Protein AF-A0A373MHU9-F1 (afdb_monomer)

Foldseek 3Di:
DQQFDAFDADPVRHFDADPVRHGDGHGFDKAKAFLPDRVPGDDDFQLVVDDDLVSQLLVQVLVQLQLDDPDDDDPPLLSLLSSLQSSLLLLCCSPPNDPVCNGVVVVVVLLVQDDFDPVDQPDDTPNNVVLVVCCVVPVPRRSNVSVVVSCVSQPRVNSVVSSCSVVVSVVVVVDPDPPPDPDDDDDPPFAAEEEAEAALVQVPDPDVVSVVCNDRVNSVVVQVVVCVVVVNDHYDYQYFYHHHLPDPPGPSLVVVVVCSVVVRHRMYMYSDCSRVGPNPNVVSND

Solvent-accessible surface area (backbone atoms only — not comparable to full-atom values): 16820 Å² total; per-residue (Å²): 135,83,70,63,38,58,66,36,60,42,99,87,69,46,71,35,55,47,100,82,71,47,75,39,52,36,64,68,66,74,47,50,45,28,78,76,48,61,90,77,20,64,86,84,58,72,56,84,72,52,88,47,77,68,41,43,50,52,51,40,54,28,52,56,61,64,64,55,62,100,60,84,78,71,58,72,66,58,52,51,40,53,46,26,42,47,40,12,54,54,39,38,32,68,76,71,43,57,79,90,53,36,46,68,67,49,54,50,50,51,56,69,45,56,63,72,58,92,92,39,89,84,68,70,29,68,55,52,53,52,45,53,52,46,31,75,78,39,66,84,36,69,22,42,56,29,38,53,53,21,54,73,71,37,44,64,75,45,45,47,54,50,44,56,51,48,52,60,47,52,57,53,75,75,50,78,73,80,76,88,72,90,67,83,83,76,94,70,86,46,28,24,39,33,54,40,63,29,47,50,77,63,75,74,61,100,40,73,70,59,48,53,69,49,32,57,70,50,43,48,56,50,50,49,54,48,32,56,74,73,65,57,56,59,77,42,83,28,61,36,76,69,47,46,86,86,58,87,87,42,70,22,59,52,55,48,48,52,38,47,77,70,64,42,37,44,37,42,42,37,71,51,70,80,74,75,41,93,55,64,56,67,66,66,75,113

Radius of gyration: 23.08 Å; Cα contacts (8 Å, |Δi|>4): 341; chains: 1; bounding box: 59×53×62 Å

Structure (mmCIF, N/CA/C/O backbone):
data_AF-A0A373MHU9-F1
#
_entry.id   AF-A0A373MHU9-F1
#
loop_
_atom_site.group_PDB
_atom_site.id
_atom_site.type_symbol
_atom_site.label_atom_id
_atom_site.label_alt_id
_atom_site.label_comp_id
_atom_site.label_asym_id
_atom_site.label_entity_id
_atom_site.label_seq_id
_atom_site.pdbx_PDB_ins_code
_atom_site.Cartn_x
_atom_site.Cartn_y
_atom_site.Cartn_z
_atom_site.occupancy
_atom_site.B_iso_or_equiv
_atom_site.auth_seq_id
_atom_site.auth_comp_id
_atom_site.auth_asym_id
_atom_site.auth_atom_id
_atom_site.pdbx_PDB_model_num
ATOM 1 N N . MET A 1 1 ? -22.140 -4.618 28.122 1.00 39.41 1 MET A N 1
ATOM 2 C CA . MET A 1 1 ? -22.766 -4.304 26.816 1.00 39.41 1 MET A CA 1
ATOM 3 C C . MET A 1 1 ? -22.337 -2.913 26.357 1.00 39.41 1 MET A C 1
ATOM 5 O O . MET A 1 1 ? -23.020 -1.935 26.635 1.00 39.41 1 MET A O 1
ATOM 9 N N . LEU A 1 2 ? -21.204 -2.802 25.665 1.00 47.25 2 LEU A N 1
ATOM 10 C CA . LEU A 1 2 ? -20.767 -1.544 25.050 1.00 47.25 2 LEU A CA 1
ATOM 11 C C . LEU A 1 2 ? -21.408 -1.425 23.656 1.00 47.25 2 LEU A C 1
ATOM 13 O O . LEU A 1 2 ? -20.815 -1.774 22.644 1.00 47.25 2 LEU A O 1
ATOM 17 N N . GLN A 1 3 ? -22.679 -1.007 23.617 1.00 57.00 3 GLN A N 1
ATOM 18 C CA . GLN A 1 3 ? -23.474 -0.909 22.379 1.00 57.00 3 GLN A CA 1
ATOM 19 C C . GLN A 1 3 ? -23.178 0.343 21.531 1.00 57.00 3 GLN A C 1
ATOM 21 O O . GLN A 1 3 ? -23.721 0.463 20.436 1.00 57.00 3 GLN A O 1
ATOM 26 N N . ARG A 1 4 ? -22.367 1.292 22.018 1.00 62.72 4 ARG A N 1
ATOM 27 C CA . ARG A 1 4 ? -22.227 2.626 21.409 1.00 62.72 4 ARG A CA 1
ATOM 28 C C . ARG A 1 4 ? -20.780 2.940 21.051 1.00 62.72 4 ARG A C 1
ATOM 30 O O . ARG A 1 4 ? -19.981 3.190 21.938 1.00 62.72 4 ARG A O 1
ATOM 37 N N . GLY A 1 5 ? -20.484 2.924 19.758 1.00 65.19 5 GLY A N 1
ATOM 38 C CA . GLY A 1 5 ? -19.249 3.359 19.110 1.00 65.19 5 GLY A CA 1
ATOM 39 C C . GLY A 1 5 ? -19.181 4.868 18.876 1.00 65.19 5 GLY A C 1
ATOM 40 O O . GLY A 1 5 ? -19.419 5.642 19.795 1.00 65.19 5 GLY A O 1
ATOM 41 N N . ALA A 1 6 ? -18.782 5.312 17.681 1.00 63.53 6 ALA A N 1
ATOM 42 C CA . ALA A 1 6 ? -18.664 6.742 17.379 1.00 63.53 6 ALA A CA 1
ATOM 43 C C . ALA A 1 6 ? -20.051 7.399 17.206 1.00 63.53 6 ALA A C 1
ATOM 45 O O . ALA A 1 6 ? -20.987 6.728 16.766 1.00 63.53 6 ALA A O 1
ATOM 46 N N . PRO A 1 7 ? -20.215 8.694 17.538 1.00 71.31 7 PRO A N 1
ATOM 47 C CA . PRO A 1 7 ? -21.446 9.412 17.237 1.00 71.31 7 PRO A CA 1
ATOM 48 C C . PRO A 1 7 ? -21.663 9.456 15.722 1.00 71.31 7 PRO A C 1
ATOM 50 O O . PRO A 1 7 ? -20.753 9.792 14.963 1.00 71.31 7 PRO A O 1
ATOM 53 N N . LYS A 1 8 ? -22.871 9.107 15.286 1.00 76.88 8 LYS A N 1
ATOM 54 C CA . LYS A 1 8 ? -23.280 9.170 13.886 1.00 76.88 8 LYS A CA 1
ATOM 55 C C . LYS A 1 8 ? -23.274 10.630 13.450 1.00 76.88 8 LYS A C 1
ATOM 57 O O . LYS A 1 8 ? -23.855 11.465 14.138 1.00 76.88 8 LYS A O 1
ATOM 62 N N . LEU A 1 9 ? -22.619 10.942 12.337 1.00 76.19 9 LEU A N 1
ATOM 63 C CA . LEU A 1 9 ? -22.486 12.314 11.847 1.00 76.19 9 LEU A CA 1
ATOM 64 C C . LEU A 1 9 ? -23.477 12.597 10.710 1.00 76.19 9 LEU A C 1
ATOM 66 O O . LEU A 1 9 ? -23.770 11.725 9.891 1.00 76.19 9 LEU A O 1
ATOM 70 N N . GLU A 1 10 ? -23.988 13.823 10.660 1.00 74.44 10 GLU A N 1
ATOM 71 C CA . GLU A 1 10 ? -24.690 14.381 9.504 1.00 74.44 10 GLU A CA 1
ATOM 72 C C . GLU A 1 10 ? -23.703 14.694 8.366 1.00 74.44 10 GLU A C 1
ATOM 74 O O . GLU A 1 10 ? -22.486 14.688 8.565 1.00 74.44 10 GLU A O 1
ATOM 79 N N . LYS A 1 11 ? -24.216 15.012 7.167 1.00 69.44 11 LYS A N 1
ATOM 80 C CA . LYS A 1 11 ? -23.384 15.391 6.004 1.00 69.44 11 LYS A CA 1
ATOM 81 C C . LYS A 1 11 ? -22.457 16.583 6.288 1.00 69.44 11 LYS A C 1
ATOM 83 O O . LYS A 1 11 ? -21.389 16.667 5.695 1.00 69.44 11 LYS A O 1
ATOM 88 N N . ASP A 1 12 ? -22.828 17.422 7.253 1.00 69.81 12 ASP A N 1
ATOM 89 C CA . ASP A 1 12 ? -22.070 18.601 7.683 1.00 69.81 12 ASP A CA 1
ATOM 90 C C . ASP A 1 12 ? -21.108 18.308 8.856 1.00 69.81 12 ASP A C 1
ATOM 92 O O . ASP A 1 12 ? -20.546 19.224 9.455 1.00 69.81 12 ASP A O 1
ATOM 96 N N . GLY A 1 13 ? -20.935 17.035 9.237 1.00 68.75 13 GLY A N 1
ATOM 97 C CA . GLY A 1 13 ? -20.003 16.603 10.285 1.00 68.75 13 GLY A CA 1
ATOM 98 C C . GLY A 1 13 ? -20.489 16.812 11.725 1.00 68.75 13 GLY A C 1
ATOM 99 O O . GLY A 1 13 ? -19.724 16.589 12.663 1.00 68.75 13 GLY A O 1
ATOM 100 N N . LYS A 1 14 ? -21.747 17.223 11.931 1.00 75.75 14 LYS A N 1
ATOM 101 C CA . LYS A 1 14 ? -22.346 17.389 13.267 1.00 75.75 14 LYS A CA 1
ATOM 102 C C . LYS A 1 14 ? -22.934 16.070 13.790 1.00 75.75 14 LYS A C 1
ATOM 104 O O . LYS A 1 14 ? -23.477 15.310 12.991 1.00 75.75 14 LYS A O 1
ATOM 109 N N . PRO A 1 15 ? -22.879 15.786 15.106 1.00 77.94 15 PRO A N 1
ATOM 110 C CA . PRO A 1 15 ? -23.503 14.596 15.683 1.00 77.94 15 PRO A CA 1
ATOM 111 C C . PRO A 1 15 ? -25.022 14.594 15.485 1.00 77.94 15 PRO A C 1
ATOM 113 O O . PRO A 1 15 ? -25.717 15.502 15.944 1.00 77.94 15 PRO A O 1
ATOM 116 N N . MET A 1 16 ? -25.531 13.548 14.839 1.00 81.81 16 MET A N 1
ATOM 117 C CA . MET A 1 16 ? -26.952 13.319 14.616 1.00 81.81 16 MET A CA 1
ATOM 118 C C . MET A 1 16 ? -27.640 13.051 15.956 1.00 81.81 16 MET A C 1
ATOM 120 O O . MET A 1 16 ? -27.165 12.244 16.761 1.00 81.81 16 MET A O 1
ATOM 124 N N . LYS A 1 17 ? -28.771 13.714 16.197 1.00 82.69 17 LYS A N 1
ATOM 125 C CA . LYS A 1 17 ? -29.563 13.559 17.421 1.00 82.69 17 LYS A CA 1
ATOM 126 C C . LYS A 1 17 ? -30.891 12.873 17.118 1.00 82.69 17 LYS A C 1
ATOM 128 O O . LYS A 1 17 ? -31.461 13.052 16.046 1.00 82.69 17 LYS A O 1
ATOM 133 N N . ASP A 1 18 ? -31.374 12.068 18.054 1.00 81.50 18 ASP A N 1
ATOM 134 C CA . ASP A 1 18 ? -32.710 11.494 17.994 1.00 81.5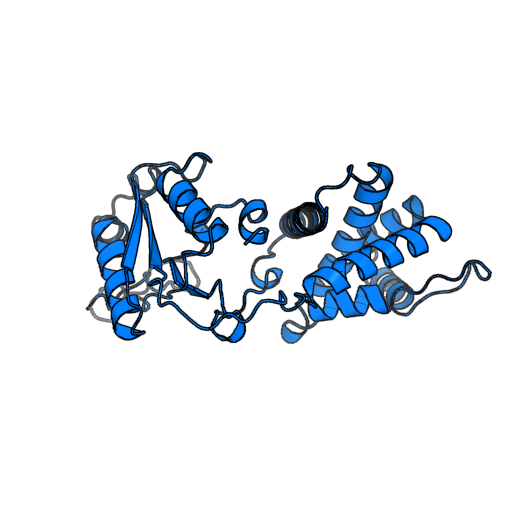0 18 ASP A CA 1
ATOM 135 C C . ASP A 1 18 ? -33.789 12.553 18.293 1.00 81.50 18 ASP A C 1
ATOM 137 O O . ASP A 1 18 ? -33.509 13.696 18.661 1.00 81.50 18 ASP A O 1
ATOM 141 N N . LYS A 1 19 ? -35.057 12.149 18.166 1.00 78.75 19 LYS A N 1
ATOM 142 C CA . LYS A 1 19 ? -36.245 12.967 18.469 1.00 78.75 19 LYS A CA 1
ATOM 143 C C . LYS A 1 19 ? -36.316 13.495 19.915 1.00 78.75 19 LYS A C 1
ATOM 145 O O . LYS A 1 19 ? -37.210 14.272 20.233 1.00 78.75 19 LYS A O 1
ATOM 150 N N . HIS A 1 20 ? -35.419 13.056 20.794 1.00 77.25 20 HIS A N 1
ATOM 151 C CA . HIS A 1 20 ? -35.319 13.462 22.194 1.00 77.25 20 HIS A CA 1
ATOM 152 C C . HIS A 1 20 ? -34.022 14.239 22.478 1.00 77.25 20 HIS A C 1
ATOM 154 O O . HIS A 1 20 ? -33.695 14.493 23.634 1.00 77.25 20 HIS A O 1
ATOM 160 N N . GLY A 1 21 ? -33.286 14.641 21.434 1.00 74.75 21 GLY A N 1
ATOM 161 C CA . GLY A 1 21 ? -32.063 15.435 21.546 1.00 74.75 21 GLY A CA 1
ATOM 162 C C . GLY A 1 21 ? -30.822 14.632 21.942 1.00 74.75 21 GLY A C 1
ATOM 163 O O . GLY A 1 21 ? -29.769 15.229 22.178 1.00 74.75 21 GLY A O 1
ATOM 164 N N . LYS A 1 22 ? -30.907 13.299 22.000 1.00 77.31 22 LYS A N 1
ATOM 165 C CA . LYS A 1 22 ? -29.789 12.429 22.368 1.00 77.31 22 LYS A CA 1
ATOM 166 C C . LYS A 1 22 ? -28.979 12.047 21.139 1.00 77.31 22 LYS A C 1
ATOM 168 O O . LYS A 1 22 ? -29.536 11.689 20.108 1.00 77.31 22 LYS A O 1
ATOM 173 N N . VAL A 1 23 ? -27.655 12.097 21.252 1.00 77.25 23 VAL A N 1
ATOM 174 C CA . VAL A 1 23 ? -26.752 11.732 20.156 1.00 77.25 23 VAL A CA 1
ATOM 175 C C . VAL A 1 23 ? -26.930 10.255 19.791 1.00 77.25 23 VAL A C 1
ATOM 177 O O . VAL A 1 23 ? -26.952 9.379 20.660 1.00 77.25 23 VAL A O 1
ATOM 180 N N . ILE A 1 24 ? -27.076 9.986 18.497 1.00 78.25 24 ILE A N 1
ATOM 181 C CA . ILE A 1 24 ? -27.150 8.639 17.936 1.00 78.25 24 ILE A CA 1
ATOM 182 C C . ILE A 1 24 ? -25.720 8.135 17.760 1.00 78.25 24 ILE A C 1
ATOM 184 O O . ILE A 1 24 ? -24.890 8.824 17.177 1.00 78.25 24 ILE A O 1
ATOM 188 N N . TYR A 1 25 ? -25.430 6.929 18.241 1.00 72.81 25 TYR A N 1
ATOM 189 C CA . TYR A 1 25 ? -24.108 6.311 18.126 1.00 72.81 25 TYR A CA 1
ATOM 190 C C . TYR A 1 25 ? -24.171 5.102 17.194 1.00 72.81 25 TYR A C 1
ATOM 192 O O . TYR A 1 25 ? -25.132 4.334 17.232 1.00 72.81 25 TYR A O 1
ATOM 200 N N . GLU A 1 26 ? -23.140 4.925 16.376 1.00 71.25 26 GLU A N 1
ATOM 201 C CA . GLU A 1 26 ? -22.933 3.720 15.573 1.00 71.25 26 GLU A CA 1
ATOM 202 C C . GLU A 1 26 ? -22.319 2.610 16.433 1.00 71.25 26 GLU A C 1
ATOM 204 O O . GLU A 1 26 ? -21.595 2.926 17.369 1.00 71.25 26 GLU A O 1
ATOM 209 N N . PRO A 1 27 ? -22.554 1.316 16.168 1.00 70.50 27 PRO A N 1
ATOM 210 C CA . PRO A 1 27 ? -21.861 0.237 16.874 1.00 70.50 27 PRO A CA 1
ATOM 211 C C . PRO A 1 27 ? -20.338 0.277 16.635 1.00 70.50 27 PRO A C 1
ATOM 213 O O . PRO A 1 27 ? -19.870 0.740 15.595 1.00 70.50 27 PRO A O 1
ATOM 216 N N . TYR A 1 28 ? -19.538 -0.224 17.585 1.00 65.06 28 TYR A N 1
ATOM 217 C CA . TYR A 1 28 ? -18.082 -0.307 17.412 1.00 65.06 28 TYR A CA 1
ATOM 218 C C . TYR A 1 28 ? -17.704 -1.213 16.232 1.00 65.06 28 TYR A C 1
ATOM 220 O O . TYR A 1 28 ? -18.177 -2.345 16.126 1.00 65.06 28 TYR A O 1
ATOM 228 N N . ARG A 1 29 ? -16.796 -0.735 15.372 1.00 63.12 29 ARG A N 1
ATOM 229 C CA . ARG A 1 29 ? -16.236 -1.512 14.261 1.00 63.12 29 ARG A CA 1
ATOM 230 C C . ARG A 1 29 ? -14.870 -2.067 14.651 1.00 63.12 29 ARG A C 1
ATOM 232 O O . ARG A 1 29 ? -13.868 -1.372 14.540 1.00 63.12 29 ARG A O 1
ATOM 239 N N . ILE A 1 30 ? -14.837 -3.318 15.095 1.00 69.12 30 ILE A N 1
ATOM 240 C CA . ILE A 1 30 ? -13.601 -3.982 15.528 1.00 69.12 30 ILE A CA 1
ATOM 241 C C . ILE A 1 30 ? -12.913 -4.623 14.320 1.00 69.12 30 ILE A C 1
ATOM 243 O O . ILE A 1 30 ? -13.576 -5.179 13.442 1.00 69.12 30 ILE A O 1
ATOM 247 N N . LYS A 1 31 ? -11.585 -4.490 14.247 1.00 68.56 31 LYS A N 1
ATOM 248 C CA . LYS A 1 31 ? -10.757 -5.073 13.187 1.00 68.56 31 LYS A CA 1
ATOM 249 C C . LYS A 1 31 ? -9.945 -6.235 13.751 1.00 68.56 31 LYS A C 1
ATOM 251 O O . LYS A 1 31 ? -9.301 -6.076 14.785 1.00 68.56 31 LYS A O 1
ATOM 256 N N . VAL A 1 32 ? -9.987 -7.376 13.062 1.00 69.88 32 VAL A N 1
ATOM 257 C CA . VAL A 1 32 ? -9.272 -8.604 13.443 1.00 69.88 32 VAL A CA 1
ATOM 258 C C . VAL A 1 32 ? -8.201 -8.910 12.411 1.00 69.88 32 VAL A C 1
ATOM 260 O O . VAL A 1 32 ? -8.519 -9.100 11.233 1.00 69.88 32 VAL A O 1
ATOM 263 N N . LEU A 1 33 ? -6.955 -8.986 12.870 1.00 71.94 33 LEU A N 1
ATOM 264 C CA . LEU A 1 33 ? -5.821 -9.472 12.093 1.00 71.94 33 LEU A CA 1
ATOM 265 C C . LEU A 1 33 ? -5.421 -10.852 12.626 1.00 71.94 33 LEU A C 1
ATOM 267 O O . LEU A 1 33 ? -5.089 -10.984 13.805 1.00 71.94 33 LEU A O 1
ATOM 271 N N . ASN A 1 34 ? -5.483 -11.877 11.773 1.00 70.38 34 ASN A N 1
ATOM 272 C CA . ASN A 1 34 ? -5.010 -13.222 12.110 1.00 70.38 34 ASN A CA 1
ATOM 273 C C . ASN A 1 34 ? -3.623 -13.437 11.493 1.00 70.38 34 ASN A C 1
ATOM 275 O O . ASN A 1 34 ? -3.497 -13.551 10.275 1.00 70.38 34 ASN A O 1
ATOM 279 N N . THR A 1 35 ? -2.606 -13.500 12.347 1.00 60.53 35 THR A N 1
ATOM 280 C CA . THR A 1 35 ? -1.177 -13.587 11.994 1.00 60.53 35 THR A CA 1
ATOM 281 C C . THR A 1 35 ? -0.722 -15.010 11.645 1.00 60.53 35 THR A C 1
ATOM 283 O O . THR A 1 35 ? 0.422 -15.219 11.254 1.00 60.53 35 THR A O 1
ATOM 286 N N . ILE A 1 36 ? -1.599 -16.013 11.777 1.00 59.97 36 ILE A N 1
ATOM 287 C CA . ILE A 1 36 ? -1.294 -17.430 11.511 1.00 59.97 36 ILE A CA 1
ATOM 288 C C . ILE A 1 36 ? -2.040 -17.929 10.276 1.00 59.97 36 ILE A C 1
ATOM 290 O O . ILE A 1 36 ? -1.474 -18.585 9.405 1.00 59.97 36 ILE A O 1
ATOM 294 N N . ASN A 1 37 ? -3.337 -17.643 10.210 1.00 61.50 37 ASN A N 1
ATOM 295 C CA . ASN A 1 37 ? -4.219 -18.007 9.119 1.00 61.50 37 ASN A CA 1
ATOM 296 C C . ASN A 1 37 ? -4.894 -16.758 8.555 1.00 61.50 37 ASN A C 1
ATOM 298 O O . ASN A 1 37 ? -6.004 -16.389 8.947 1.00 61.50 37 ASN A O 1
ATOM 302 N N . PHE A 1 38 ? -4.249 -16.173 7.550 1.00 58.22 38 PHE A N 1
ATOM 303 C CA . PHE A 1 38 ? -4.738 -14.995 6.841 1.00 58.22 38 PHE A CA 1
ATOM 304 C C . PHE A 1 38 ? -6.136 -15.171 6.223 1.00 58.22 38 PHE A C 1
ATOM 306 O O . PHE A 1 38 ? -6.844 -14.180 6.073 1.00 58.22 38 PHE A O 1
ATOM 313 N N . LYS A 1 39 ? -6.601 -16.403 5.937 1.00 58.91 39 LYS A N 1
ATOM 314 C CA . LYS A 1 39 ? -7.980 -16.640 5.449 1.00 58.91 39 LYS A CA 1
ATOM 315 C C . LYS A 1 39 ? -9.053 -16.305 6.490 1.00 58.91 39 LYS A C 1
ATOM 317 O O . LYS A 1 39 ? -10.208 -16.123 6.130 1.00 58.91 39 LYS A O 1
ATOM 322 N N . LYS A 1 40 ? -8.685 -16.271 7.773 1.00 56.31 40 LYS A N 1
ATOM 323 C CA . LYS A 1 40 ? -9.562 -15.884 8.889 1.00 56.31 40 LYS A CA 1
ATOM 324 C C . LYS A 1 40 ? -9.369 -14.423 9.306 1.00 56.31 40 LYS A C 1
ATOM 326 O O . LYS A 1 40 ? -10.028 -13.968 10.236 1.00 56.31 40 LYS A O 1
ATOM 331 N N . SER A 1 41 ? -8.449 -13.707 8.662 1.00 63.53 41 SER A N 1
ATOM 332 C CA . SER A 1 41 ? -8.210 -12.292 8.917 1.00 63.53 41 SER A CA 1
ATOM 333 C C . SER A 1 41 ? -9.211 -11.441 8.148 1.00 63.53 41 SER A C 1
ATOM 335 O O . SER A 1 41 ? -9.609 -11.788 7.037 1.00 63.53 41 SER A O 1
ATOM 337 N N . MET A 1 42 ? -9.565 -10.274 8.684 1.00 65.12 42 MET A N 1
ATOM 338 C CA . MET A 1 42 ? -10.177 -9.252 7.843 1.00 65.12 42 MET A CA 1
ATOM 339 C C . MET A 1 42 ? -9.164 -8.853 6.763 1.00 65.12 42 MET A C 1
ATOM 341 O O . MET A 1 42 ? -8.017 -8.533 7.081 1.00 65.12 42 MET A O 1
ATOM 345 N N . HIS A 1 43 ? -9.569 -8.913 5.493 1.00 64.50 43 HIS A N 1
ATOM 346 C CA . HIS A 1 43 ? -8.699 -8.556 4.376 1.00 64.50 43 HIS A CA 1
ATOM 347 C C . HIS A 1 43 ? -8.378 -7.057 4.410 1.00 64.50 43 HIS A C 1
ATOM 349 O O . HIS A 1 43 ? -9.268 -6.214 4.548 1.00 64.50 43 HIS A O 1
ATOM 355 N N . TYR A 1 44 ? -7.090 -6.739 4.306 1.00 69.81 44 TYR A N 1
ATOM 356 C CA . TYR A 1 44 ? -6.585 -5.377 4.206 1.00 69.81 44 TYR A CA 1
ATOM 357 C C . TYR A 1 44 ? -6.363 -5.031 2.735 1.00 69.81 44 TYR A C 1
ATOM 359 O O . TYR A 1 44 ? -5.663 -5.751 2.027 1.00 69.81 44 TYR A O 1
ATOM 367 N N . ASN A 1 45 ? -6.944 -3.918 2.293 1.00 79.50 45 ASN A N 1
ATOM 368 C CA . ASN A 1 45 ? -6.679 -3.346 0.982 1.00 79.50 45 ASN A CA 1
ATOM 369 C C . ASN A 1 45 ? -6.133 -1.919 1.167 1.00 79.50 45 ASN A C 1
ATOM 371 O O . ASN A 1 45 ? -6.895 -1.051 1.601 1.00 79.50 45 ASN A O 1
ATOM 375 N N . PRO A 1 46 ? -4.849 -1.647 0.865 1.00 80.19 46 PRO A N 1
ATOM 376 C CA . PRO A 1 46 ? -4.272 -0.320 1.064 1.00 80.19 46 PRO A CA 1
ATOM 377 C C . PRO A 1 46 ? -4.867 0.748 0.148 1.00 80.19 46 PRO A C 1
ATOM 379 O O . PRO A 1 46 ? -4.833 1.917 0.518 1.00 80.19 46 PRO A O 1
ATOM 382 N N . PHE A 1 47 ? -5.444 0.380 -1.003 1.00 85.19 47 PHE A N 1
ATOM 383 C CA . PHE A 1 47 ? -6.058 1.346 -1.919 1.00 85.19 47 PHE A CA 1
ATOM 384 C C . PHE A 1 47 ? -7.231 2.096 -1.277 1.00 85.19 47 PHE A C 1
ATOM 386 O O . PHE A 1 47 ? -7.419 3.278 -1.543 1.00 85.19 47 PHE A O 1
ATOM 393 N N . ALA A 1 48 ? -7.943 1.463 -0.337 1.00 82.56 48 ALA A N 1
ATOM 394 C CA . ALA A 1 48 ? -9.016 2.105 0.427 1.00 82.56 48 ALA A CA 1
ATOM 395 C C . ALA A 1 48 ? -8.532 3.256 1.337 1.00 82.56 48 ALA A C 1
ATOM 397 O O . ALA A 1 48 ? -9.351 4.011 1.860 1.00 82.56 48 ALA A O 1
ATOM 398 N N . TYR A 1 49 ? -7.218 3.376 1.543 1.00 80.44 49 TYR A N 1
ATOM 399 C CA . TYR A 1 49 ? -6.579 4.368 2.411 1.00 80.44 49 TYR A CA 1
ATOM 400 C C . TYR A 1 49 ? -5.746 5.393 1.629 1.00 80.44 49 TYR A C 1
ATOM 402 O O . TYR A 1 49 ? -5.066 6.226 2.232 1.00 80.44 49 TYR A O 1
ATOM 410 N N . ILE A 1 50 ? -5.778 5.339 0.294 1.00 86.81 50 ILE A N 1
ATOM 411 C CA . ILE A 1 50 ? -5.153 6.346 -0.558 1.00 86.81 50 ILE A CA 1
ATOM 412 C C . ILE A 1 50 ? -6.154 7.487 -0.736 1.00 86.81 50 ILE A C 1
ATOM 414 O O . ILE A 1 50 ? -7.273 7.287 -1.206 1.00 86.81 50 ILE A O 1
ATOM 418 N N . HIS A 1 51 ? -5.753 8.691 -0.332 1.00 86.81 51 HIS A N 1
ATOM 419 C CA . HIS A 1 51 ? -6.566 9.902 -0.486 1.00 86.81 51 HIS A CA 1
ATOM 420 C C . HIS A 1 51 ? -5.821 11.016 -1.228 1.00 86.81 51 HIS A C 1
ATOM 422 O O . HIS A 1 51 ? -6.388 12.068 -1.513 1.00 86.81 51 HIS A O 1
ATOM 428 N N . SER A 1 52 ? -4.530 10.818 -1.505 1.00 90.06 52 SER A N 1
ATOM 429 C CA . SER A 1 52 ? -3.675 11.809 -2.146 1.00 90.06 52 SER A CA 1
ATOM 430 C C . SER A 1 52 ? -2.481 11.164 -2.851 1.00 90.06 52 SER A C 1
ATOM 432 O O . SER A 1 52 ? -2.053 10.061 -2.505 1.00 90.06 52 SER A O 1
ATOM 434 N N . GLU A 1 53 ? -1.854 11.903 -3.774 1.00 90.31 53 GLU A N 1
ATOM 435 C CA . GLU A 1 53 ? -0.589 11.501 -4.417 1.00 90.31 53 GLU A CA 1
ATOM 436 C C . GLU A 1 53 ? 0.517 11.181 -3.391 1.00 90.31 53 GLU A C 1
ATOM 438 O O . GLU A 1 53 ? 1.353 10.299 -3.596 1.00 90.31 53 GLU A O 1
ATOM 443 N N . LYS A 1 54 ? 0.504 11.865 -2.239 1.00 89.94 54 LYS A N 1
ATOM 444 C CA . LYS A 1 54 ? 1.450 11.619 -1.146 1.00 89.94 54 LYS A CA 1
ATOM 445 C C . LYS A 1 54 ? 1.252 10.239 -0.520 1.00 89.94 54 LYS A C 1
ATOM 447 O O . LYS A 1 54 ? 2.226 9.631 -0.081 1.00 89.94 54 LYS A O 1
ATOM 452 N N . ASP A 1 55 ? 0.021 9.743 -0.462 1.00 88.19 55 ASP A N 1
ATOM 453 C CA . ASP A 1 55 ? -0.270 8.424 0.101 1.00 88.19 55 ASP A CA 1
ATOM 454 C C . ASP A 1 55 ? 0.164 7.302 -0.846 1.00 88.19 55 ASP A C 1
ATOM 456 O O . ASP A 1 55 ? 0.686 6.292 -0.376 1.00 88.19 55 ASP A O 1
ATOM 460 N N . ILE A 1 56 ? 0.098 7.529 -2.165 1.00 91.56 56 ILE A N 1
ATOM 461 C CA . ILE A 1 56 ? 0.697 6.631 -3.166 1.00 91.56 56 ILE A CA 1
ATOM 462 C C . ILE A 1 56 ? 2.203 6.493 -2.912 1.00 91.56 56 ILE A C 1
ATOM 464 O O . ILE A 1 56 ? 2.712 5.381 -2.792 1.00 91.56 56 ILE A O 1
ATOM 468 N N . LEU A 1 57 ? 2.918 7.611 -2.748 1.00 89.44 57 LEU A N 1
ATOM 469 C CA . LEU A 1 57 ? 4.360 7.595 -2.465 1.00 89.44 57 LEU A CA 1
ATOM 470 C C . LEU A 1 57 ? 4.699 6.842 -1.170 1.00 89.44 57 LEU A C 1
ATOM 472 O O . LEU A 1 57 ? 5.676 6.090 -1.131 1.00 89.44 57 LEU A O 1
ATOM 476 N N . LYS A 1 58 ? 3.895 7.003 -0.112 1.00 86.00 58 LYS A N 1
ATOM 477 C CA . LYS A 1 58 ? 4.077 6.246 1.139 1.00 86.00 58 LYS A CA 1
ATOM 478 C C . LYS A 1 58 ? 3.875 4.748 0.926 1.00 86.00 58 LYS A C 1
ATOM 480 O O . LYS A 1 58 ? 4.686 3.957 1.412 1.00 86.00 58 LYS A O 1
ATOM 485 N N . LEU A 1 59 ? 2.826 4.358 0.199 1.00 85.44 59 LEU A N 1
ATOM 486 C CA . LEU A 1 59 ? 2.542 2.955 -0.105 1.00 85.44 59 LEU A CA 1
ATOM 487 C C . LEU A 1 59 ? 3.688 2.324 -0.902 1.00 85.44 59 LEU A C 1
ATOM 489 O O . LEU A 1 59 ? 4.169 1.254 -0.540 1.00 85.44 59 LEU A O 1
ATOM 493 N N . VAL A 1 60 ? 4.185 3.019 -1.924 1.00 88.12 60 VAL A N 1
ATOM 494 C CA . VAL A 1 60 ? 5.321 2.570 -2.741 1.00 88.12 60 VAL A CA 1
ATOM 495 C C . VAL A 1 60 ? 6.593 2.427 -1.914 1.00 88.12 60 VAL A C 1
ATOM 497 O O . VAL A 1 60 ? 7.268 1.403 -1.990 1.00 88.12 60 VAL A O 1
ATOM 500 N N . THR A 1 61 ? 6.897 3.419 -1.075 1.00 84.50 61 THR A N 1
ATOM 501 C CA . THR A 1 61 ? 8.059 3.368 -0.175 1.00 84.50 61 THR A CA 1
ATOM 502 C C . THR A 1 61 ? 7.965 2.160 0.755 1.00 84.50 61 THR A C 1
ATOM 504 O O . THR A 1 61 ? 8.958 1.471 0.980 1.00 84.50 61 THR A O 1
ATOM 507 N N . THR A 1 62 ? 6.756 1.864 1.239 1.00 81.44 62 THR A N 1
ATOM 508 C CA . THR A 1 62 ? 6.479 0.699 2.088 1.00 81.44 62 THR A CA 1
ATOM 509 C C . THR A 1 62 ? 6.688 -0.608 1.347 1.00 81.44 62 THR A C 1
ATOM 511 O O . THR A 1 62 ? 7.371 -1.498 1.849 1.00 81.44 62 THR A O 1
ATOM 514 N N . LEU A 1 63 ? 6.164 -0.714 0.128 1.00 81.50 63 LEU A N 1
ATOM 515 C CA . LEU A 1 63 ? 6.322 -1.902 -0.699 1.00 81.50 63 LEU A CA 1
ATOM 516 C C . LEU A 1 63 ? 7.802 -2.185 -0.996 1.00 81.50 63 LEU A C 1
ATOM 518 O O . LEU A 1 63 ? 8.275 -3.308 -0.826 1.00 81.50 63 LEU A O 1
ATOM 522 N N . ILE A 1 64 ? 8.558 -1.160 -1.389 1.00 79.75 64 ILE A N 1
ATOM 523 C CA . ILE A 1 64 ? 9.983 -1.292 -1.713 1.00 79.75 64 ILE A CA 1
ATOM 524 C C . ILE A 1 64 ? 10.809 -1.617 -0.462 1.00 79.75 64 ILE A C 1
ATOM 526 O O . ILE A 1 64 ? 11.728 -2.430 -0.533 1.00 79.75 64 ILE A O 1
ATOM 530 N N . ALA A 1 65 ? 10.496 -1.021 0.691 1.00 78.50 65 ALA A N 1
ATOM 531 C CA . ALA A 1 65 ? 11.174 -1.337 1.948 1.00 78.50 65 ALA A CA 1
ATOM 532 C C . ALA A 1 65 ? 10.986 -2.809 2.352 1.00 78.50 65 ALA A C 1
ATOM 534 O O . ALA A 1 65 ? 11.952 -3.449 2.758 1.00 78.50 65 ALA A O 1
ATOM 535 N N . ASN A 1 66 ? 9.781 -3.358 2.170 1.00 70.56 66 ASN A N 1
ATOM 536 C CA . ASN A 1 66 ? 9.426 -4.714 2.610 1.00 70.56 66 ASN A CA 1
ATOM 537 C C . ASN A 1 66 ? 9.755 -5.815 1.592 1.00 70.56 66 ASN A C 1
ATOM 539 O O . ASN A 1 66 ? 9.717 -6.998 1.915 1.00 70.56 66 ASN A O 1
ATOM 543 N N . THR A 1 67 ? 10.121 -5.450 0.363 1.00 68.25 67 THR A N 1
ATOM 544 C CA . THR A 1 67 ? 10.572 -6.396 -0.675 1.00 68.25 67 THR A CA 1
ATOM 545 C C . THR A 1 67 ? 12.097 -6.444 -0.820 1.00 68.25 67 THR A C 1
ATOM 547 O O . THR A 1 67 ? 12.639 -7.257 -1.581 1.00 68.25 67 THR A O 1
ATOM 550 N N . LYS A 1 68 ? 12.823 -5.604 -0.073 1.00 65.00 68 LYS A N 1
ATOM 551 C CA . LYS A 1 68 ? 14.267 -5.738 0.131 1.00 65.00 68 LYS A CA 1
ATOM 552 C C . LYS A 1 68 ? 14.499 -6.891 1.113 1.00 65.00 68 LYS A C 1
ATOM 554 O O . LYS A 1 68 ? 14.209 -6.768 2.294 1.00 65.00 68 LYS A O 1
ATOM 559 N N . GLY A 1 69 ? 14.999 -8.029 0.628 1.00 55.31 69 GLY A N 1
ATOM 560 C CA . GLY A 1 69 ? 15.531 -9.065 1.526 1.00 55.31 69 GLY A CA 1
ATOM 561 C C . GLY A 1 69 ? 16.774 -8.564 2.275 1.00 55.31 69 GLY A C 1
ATOM 562 O O . GLY A 1 69 ? 17.297 -7.507 1.938 1.00 55.31 69 GLY A O 1
ATOM 563 N N . GLU A 1 70 ? 17.305 -9.349 3.216 1.00 48.44 70 GLU A N 1
ATOM 564 C CA . GLU A 1 70 ? 18.505 -9.034 4.032 1.00 48.44 70 GLU A CA 1
ATOM 565 C C . GLU A 1 70 ? 19.822 -8.825 3.232 1.00 48.44 70 GLU A C 1
ATOM 567 O O . GLU A 1 70 ? 20.908 -8.744 3.800 1.00 48.44 70 GLU A O 1
ATOM 572 N N . GLY A 1 71 ? 19.761 -8.751 1.900 1.00 52.28 71 GLY A N 1
ATOM 573 C CA . GLY A 1 71 ? 20.904 -8.48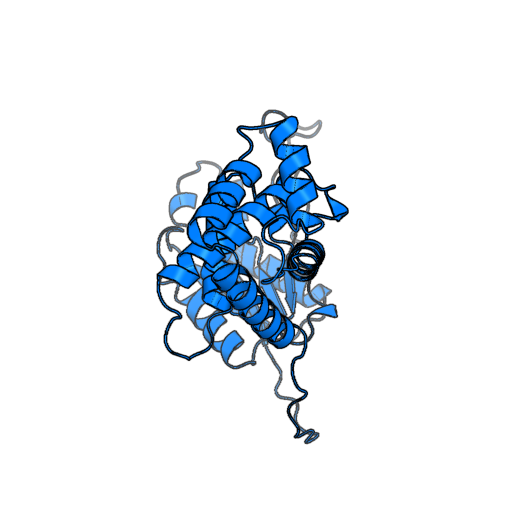4 1.030 1.00 52.28 71 GLY A CA 1
ATOM 574 C C . GLY A 1 71 ? 21.176 -6.989 0.847 1.00 52.28 71 GLY A C 1
ATOM 575 O O . GLY A 1 71 ? 20.287 -6.157 1.022 1.00 52.28 71 GLY A O 1
ATOM 576 N N . LYS A 1 72 ? 22.415 -6.653 0.450 1.00 49.38 72 LYS A N 1
ATOM 577 C CA . LYS A 1 72 ? 22.840 -5.280 0.116 1.00 49.38 72 LYS A CA 1
ATOM 578 C C . LYS A 1 72 ? 21.772 -4.578 -0.724 1.00 49.38 72 LYS A C 1
ATOM 580 O O . LYS A 1 72 ? 21.322 -5.131 -1.729 1.00 49.38 72 LYS A O 1
ATOM 585 N N . ALA A 1 73 ? 21.393 -3.372 -0.296 1.00 52.75 73 ALA A N 1
ATOM 586 C CA . ALA A 1 73 ? 20.462 -2.514 -1.012 1.00 52.75 73 ALA A CA 1
ATOM 587 C C . ALA A 1 73 ? 20.835 -2.490 -2.502 1.00 52.75 73 ALA A C 1
ATOM 589 O O . ALA A 1 73 ? 21.993 -2.255 -2.850 1.00 52.75 73 ALA A O 1
ATOM 590 N N . GLY A 1 74 ? 19.868 -2.801 -3.370 1.00 56.38 74 GLY A N 1
ATOM 591 C CA . GLY A 1 74 ? 20.045 -2.575 -4.801 1.00 56.38 74 GLY A CA 1
ATOM 592 C C . GLY A 1 74 ? 20.418 -1.111 -5.027 1.00 56.38 74 GLY A C 1
ATOM 593 O O . GLY A 1 74 ? 19.931 -0.257 -4.288 1.00 56.38 74 GLY A O 1
ATOM 594 N N . ASP A 1 75 ? 21.292 -0.858 -6.002 1.00 62.47 75 ASP A N 1
ATOM 595 C CA . ASP A 1 75 ? 21.805 0.479 -6.329 1.00 62.47 75 ASP A CA 1
ATOM 596 C C . ASP A 1 75 ? 20.687 1.537 -6.308 1.00 62.47 75 ASP A C 1
ATOM 598 O O . ASP A 1 75 ? 19.575 1.268 -6.783 1.00 62.47 75 ASP A O 1
ATOM 602 N N . ASP A 1 76 ? 20.976 2.737 -5.798 1.00 71.88 76 ASP A N 1
ATOM 603 C CA . ASP A 1 76 ? 19.993 3.818 -5.599 1.00 71.88 76 ASP A CA 1
ATOM 604 C C . ASP A 1 76 ? 19.234 4.161 -6.888 1.00 71.88 76 ASP A C 1
ATOM 606 O O . ASP A 1 76 ? 18.074 4.583 -6.866 1.00 71.88 76 ASP A O 1
ATOM 610 N N . PHE A 1 77 ? 19.883 3.940 -8.030 1.00 69.88 77 PHE A N 1
ATOM 611 C CA . PHE A 1 77 ? 19.283 4.052 -9.349 1.00 69.88 77 PHE A CA 1
ATOM 612 C C . PHE A 1 77 ? 18.076 3.113 -9.546 1.00 69.88 77 PHE A C 1
ATOM 614 O O . PHE A 1 77 ? 17.009 3.567 -9.962 1.00 69.88 77 PHE A O 1
ATOM 621 N N . TRP A 1 78 ? 18.195 1.828 -9.189 1.00 72.94 78 TRP A N 1
ATOM 622 C CA . TRP A 1 78 ? 17.114 0.840 -9.346 1.00 72.94 78 TRP A CA 1
ATOM 623 C C . TRP A 1 78 ? 15.951 1.134 -8.415 1.00 72.94 78 TRP A C 1
ATOM 625 O O . TRP A 1 78 ? 14.799 1.011 -8.818 1.00 72.94 78 TRP A O 1
ATOM 635 N N . VAL A 1 79 ? 16.246 1.598 -7.200 1.00 78.81 79 VAL A N 1
ATOM 636 C CA . VAL A 1 79 ? 15.220 2.000 -6.231 1.00 78.81 79 VAL A CA 1
ATOM 637 C C . VAL A 1 79 ? 14.413 3.189 -6.757 1.00 78.81 79 VAL A C 1
ATOM 639 O O . VAL A 1 79 ? 13.189 3.202 -6.627 1.00 78.81 79 VAL A O 1
ATOM 642 N N . LYS A 1 80 ? 15.063 4.174 -7.390 1.00 82.81 80 LYS A N 1
ATOM 643 C CA . LYS A 1 80 ? 14.374 5.317 -8.012 1.00 82.81 80 LYS A CA 1
ATOM 644 C C . LYS A 1 80 ? 13.488 4.879 -9.176 1.00 82.81 80 LYS A C 1
ATOM 646 O O . LYS A 1 80 ? 12.338 5.305 -9.242 1.00 82.81 80 LYS A O 1
ATOM 651 N N . ALA A 1 81 ? 13.991 4.016 -10.057 1.00 82.88 81 ALA A N 1
ATOM 652 C CA . ALA A 1 81 ? 13.210 3.506 -11.180 1.00 82.88 81 ALA A CA 1
ATOM 653 C C . ALA A 1 81 ? 12.010 2.655 -10.718 1.00 82.88 81 ALA A C 1
ATOM 655 O O . ALA A 1 81 ? 10.900 2.855 -11.205 1.00 82.88 81 ALA A O 1
ATOM 656 N N . GLU A 1 82 ? 12.201 1.780 -9.724 1.00 83.62 82 GLU A N 1
ATOM 657 C CA . GLU A 1 82 ? 11.138 0.980 -9.097 1.00 83.62 82 GLU A CA 1
ATOM 658 C C . GLU A 1 82 ? 10.084 1.876 -8.423 1.00 83.62 82 GLU A C 1
ATOM 660 O O . GLU A 1 82 ? 8.882 1.658 -8.572 1.00 83.62 82 GLU A O 1
ATOM 665 N N . THR A 1 83 ? 10.523 2.950 -7.758 1.00 89.12 83 THR A N 1
ATOM 666 C CA . THR A 1 83 ? 9.625 3.940 -7.145 1.00 89.12 83 THR A CA 1
ATOM 667 C C . THR A 1 83 ? 8.755 4.630 -8.191 1.00 89.12 83 THR A C 1
ATOM 669 O O . THR A 1 83 ? 7.542 4.724 -8.008 1.00 89.12 83 THR A O 1
ATOM 672 N N . LEU A 1 84 ? 9.354 5.106 -9.288 1.00 91.56 84 LEU A N 1
ATOM 673 C CA . LEU A 1 84 ? 8.622 5.772 -10.369 1.00 91.56 84 LEU A CA 1
ATOM 674 C C . LEU A 1 84 ? 7.608 4.826 -11.017 1.00 91.56 84 LEU A C 1
ATOM 676 O O . LEU A 1 84 ? 6.462 5.222 -11.229 1.00 91.56 84 LEU A O 1
ATOM 680 N N . LEU A 1 85 ? 8.009 3.575 -11.263 1.00 91.31 85 LEU A N 1
ATOM 681 C CA . LEU A 1 85 ? 7.135 2.564 -11.843 1.00 91.31 85 LEU A CA 1
ATOM 682 C C . LEU A 1 85 ? 5.938 2.264 -10.937 1.00 91.31 85 LEU A C 1
ATOM 684 O O . LEU A 1 85 ? 4.798 2.426 -11.363 1.00 91.31 85 LEU A O 1
ATOM 688 N N . TYR A 1 86 ? 6.161 1.889 -9.674 1.00 91.94 86 TYR A N 1
ATOM 689 C CA . TYR A 1 86 ? 5.041 1.584 -8.781 1.00 91.94 86 TYR A CA 1
ATOM 690 C C . TYR A 1 86 ? 4.150 2.803 -8.524 1.00 91.94 86 TYR A C 1
ATOM 692 O O . TYR A 1 86 ? 2.937 2.639 -8.430 1.00 91.94 86 TYR A O 1
ATOM 700 N N . CYS A 1 87 ? 4.701 4.023 -8.466 1.00 94.44 87 CYS A N 1
ATOM 701 C CA . CYS A 1 87 ? 3.878 5.233 -8.364 1.00 94.44 87 CYS A CA 1
ATOM 702 C C . CYS A 1 87 ? 2.973 5.409 -9.586 1.00 94.44 87 CYS A C 1
ATOM 704 O O . CYS A 1 87 ? 1.815 5.794 -9.428 1.00 94.44 87 CYS A O 1
ATOM 706 N N . ALA A 1 88 ? 3.484 5.127 -10.786 1.00 96.19 88 ALA A N 1
ATOM 707 C CA . ALA A 1 88 ? 2.698 5.186 -12.008 1.00 96.19 88 ALA A CA 1
ATOM 708 C C . ALA A 1 88 ? 1.574 4.142 -12.001 1.00 96.19 88 ALA A C 1
ATOM 710 O O . ALA A 1 88 ? 0.414 4.511 -12.164 1.00 96.19 88 ALA A O 1
ATOM 711 N N . LEU A 1 89 ? 1.894 2.868 -11.751 1.00 95.12 89 LEU A N 1
ATOM 712 C CA . LEU A 1 89 ? 0.914 1.776 -11.797 1.00 95.12 89 LEU A CA 1
ATOM 713 C C . LEU A 1 89 ? -0.156 1.912 -10.705 1.00 95.12 89 LEU A C 1
ATOM 715 O O . LEU A 1 89 ? -1.345 1.846 -10.996 1.00 95.12 89 LEU A O 1
ATOM 719 N N . ILE A 1 90 ? 0.244 2.171 -9.455 1.00 95.31 90 ILE A N 1
ATOM 720 C CA . ILE A 1 90 ? -0.703 2.374 -8.346 1.00 95.31 90 ILE A CA 1
ATOM 721 C C . ILE A 1 90 ? -1.539 3.632 -8.583 1.00 95.31 90 ILE A C 1
ATOM 723 O O . ILE A 1 90 ? -2.733 3.629 -8.300 1.00 95.31 90 ILE A O 1
ATOM 727 N N . GLY A 1 91 ? -0.939 4.696 -9.126 1.00 96.38 91 GLY A N 1
ATOM 728 C CA . GLY A 1 91 ? -1.671 5.899 -9.507 1.00 96.38 91 GLY A CA 1
ATOM 729 C C . GLY A 1 91 ? -2.703 5.639 -10.599 1.00 96.38 91 GLY A C 1
ATOM 730 O O . GLY A 1 91 ? -3.810 6.155 -10.504 1.00 96.38 91 GLY A O 1
ATOM 731 N N . TYR A 1 92 ? -2.374 4.824 -11.603 1.00 97.06 92 TYR A N 1
ATOM 732 C CA . TYR A 1 92 ? -3.327 4.418 -12.634 1.00 97.06 92 TYR A CA 1
ATOM 733 C C . TYR A 1 92 ? -4.490 3.642 -12.010 1.00 97.06 92 TYR A C 1
ATOM 735 O O . TYR A 1 92 ? -5.642 4.029 -12.170 1.00 97.06 92 TYR A O 1
ATOM 743 N N . ILE A 1 93 ? -4.190 2.599 -11.232 1.00 95.75 93 ILE A N 1
ATOM 744 C CA . ILE A 1 93 ? -5.208 1.752 -10.598 1.00 95.75 93 ILE A CA 1
ATOM 745 C C . ILE A 1 93 ? -6.116 2.581 -9.680 1.00 95.75 93 ILE A C 1
ATOM 747 O O . ILE A 1 93 ? -7.329 2.440 -9.715 1.00 95.75 93 ILE A O 1
ATOM 751 N N . HIS A 1 94 ? -5.552 3.479 -8.874 1.00 95.56 94 HIS A N 1
ATOM 752 C CA . HIS A 1 94 ? -6.341 4.260 -7.924 1.00 95.56 94 HIS A CA 1
ATOM 753 C C . HIS A 1 94 ? -7.282 5.277 -8.590 1.00 95.56 94 HIS A C 1
ATOM 755 O O . HIS A 1 94 ? -8.397 5.474 -8.105 1.00 95.56 94 HIS A O 1
ATOM 761 N N . TYR A 1 95 ? -6.835 5.942 -9.661 1.00 94.94 95 TYR A N 1
ATOM 762 C CA . TYR A 1 95 ? -7.596 7.030 -10.282 1.00 94.94 95 TYR A CA 1
ATOM 763 C C . TYR A 1 95 ? -8.457 6.595 -11.471 1.00 94.94 95 TYR A C 1
ATOM 765 O O . TYR A 1 95 ? -9.479 7.229 -11.719 1.00 94.94 95 TYR A O 1
ATOM 773 N N . GLU A 1 96 ? -8.067 5.542 -12.192 1.00 95.31 96 GLU A N 1
ATOM 774 C CA . GLU A 1 96 ? -8.721 5.141 -13.444 1.00 95.31 96 GLU A CA 1
ATOM 775 C C . GLU A 1 96 ? -9.392 3.761 -13.362 1.00 95.31 96 GLU A C 1
ATOM 777 O O . GLU A 1 96 ? -10.375 3.535 -14.065 1.00 95.31 96 GLU A O 1
ATOM 782 N N . ALA A 1 97 ? -8.919 2.842 -12.506 1.00 92.69 97 ALA A N 1
ATOM 783 C CA . ALA A 1 97 ? -9.533 1.517 -12.407 1.00 92.69 97 ALA A CA 1
ATOM 784 C C . ALA A 1 97 ? -10.811 1.527 -11.539 1.00 92.69 97 ALA A C 1
ATOM 786 O O . ALA A 1 97 ? -10.886 2.263 -10.541 1.00 92.69 97 ALA A O 1
ATOM 787 N N . PRO A 1 98 ? -11.803 0.675 -11.868 1.00 92.25 98 PRO A N 1
ATOM 788 C CA . PRO A 1 98 ? -12.979 0.444 -11.033 1.00 92.25 98 PRO A CA 1
ATOM 789 C C . PRO A 1 98 ? -12.610 0.065 -9.594 1.00 92.25 98 PRO A C 1
ATOM 791 O O . PRO A 1 98 ? -11.578 -0.559 -9.347 1.00 92.25 98 PRO A O 1
ATOM 794 N N . VAL A 1 99 ? -13.460 0.413 -8.622 1.00 86.31 99 VAL A N 1
ATOM 795 C CA . VAL A 1 99 ? -13.173 0.252 -7.179 1.00 86.31 99 VAL A CA 1
ATOM 796 C C . VAL A 1 99 ? -12.871 -1.209 -6.808 1.00 86.31 99 VAL A C 1
ATOM 798 O O . VAL A 1 99 ? -12.038 -1.476 -5.943 1.00 86.31 99 VAL A O 1
ATOM 801 N N . GLU A 1 100 ? -13.515 -2.158 -7.479 1.00 86.19 100 GLU A N 1
ATOM 802 C CA . GLU A 1 100 ? -13.311 -3.601 -7.352 1.00 86.19 100 GLU A CA 1
ATOM 803 C C . GLU A 1 100 ? -11.916 -4.063 -7.807 1.00 86.19 100 GLU A C 1
ATOM 805 O O . GLU A 1 100 ? -11.354 -5.000 -7.233 1.00 86.19 100 GLU A O 1
ATOM 810 N N . GLU A 1 101 ? -11.320 -3.362 -8.770 1.00 89.06 101 GLU A N 1
ATOM 811 C CA . GLU A 1 101 ? -9.987 -3.626 -9.312 1.00 89.06 101 GLU A CA 1
ATOM 812 C C . GLU A 1 101 ? -8.888 -2.855 -8.569 1.00 89.06 101 GLU A C 1
ATOM 814 O O . GLU A 1 101 ? -7.703 -3.065 -8.827 1.00 89.06 101 GLU A O 1
ATOM 819 N N . GLN A 1 102 ? -9.230 -2.002 -7.598 1.00 91.06 102 GLN A N 1
ATOM 820 C CA . GLN A 1 102 ? -8.244 -1.268 -6.802 1.00 91.06 102 GLN A CA 1
ATOM 821 C C . GLN A 1 102 ? -7.601 -2.157 -5.743 1.00 91.06 102 GLN A C 1
ATOM 823 O O . GLN A 1 102 ? -7.872 -2.032 -4.551 1.00 91.06 102 GLN A O 1
ATOM 828 N N . ASN A 1 103 ? -6.773 -3.105 -6.167 1.00 84.94 103 ASN A N 1
ATOM 829 C CA . ASN A 1 103 ? -6.150 -4.089 -5.297 1.00 84.94 103 ASN A CA 1
ATOM 830 C C . ASN A 1 103 ? -4.764 -4.512 -5.829 1.00 84.94 103 ASN A C 1
ATOM 832 O O . ASN A 1 103 ? -4.340 -4.151 -6.927 1.00 84.94 103 ASN A O 1
ATOM 836 N N . PHE A 1 104 ? -4.016 -5.267 -5.020 1.00 83.62 104 PHE A N 1
ATOM 837 C CA . PHE A 1 104 ? -2.672 -5.716 -5.396 1.00 83.62 104 PHE A CA 1
ATOM 838 C C . PHE A 1 104 ? -2.649 -6.787 -6.488 1.00 83.62 104 PHE A C 1
ATOM 840 O O . PHE A 1 104 ? -1.623 -6.917 -7.150 1.00 83.62 104 PHE A O 1
ATOM 847 N N . SER A 1 105 ? -3.732 -7.540 -6.687 1.00 83.56 105 SER A N 1
ATOM 848 C CA . SER A 1 105 ? -3.804 -8.518 -7.775 1.00 83.56 105 SER A CA 1
ATOM 849 C C . SER A 1 105 ? -3.707 -7.805 -9.120 1.00 83.56 105 SER A C 1
ATOM 851 O O . SER A 1 105 ? -2.837 -8.150 -9.913 1.00 83.56 105 SER A O 1
ATOM 853 N N . THR A 1 106 ? -4.460 -6.719 -9.301 1.00 86.81 106 THR A N 1
ATOM 854 C CA . THR A 1 106 ? -4.377 -5.853 -10.488 1.00 86.81 106 THR A CA 1
ATOM 855 C C . THR A 1 106 ? -2.979 -5.256 -10.668 1.00 86.81 106 THR A C 1
ATOM 857 O O . THR A 1 106 ? -2.441 -5.236 -11.772 1.00 86.81 106 THR A O 1
ATOM 860 N N . LEU A 1 107 ? -2.326 -4.819 -9.580 1.00 87.94 107 LEU A N 1
ATOM 861 C CA . 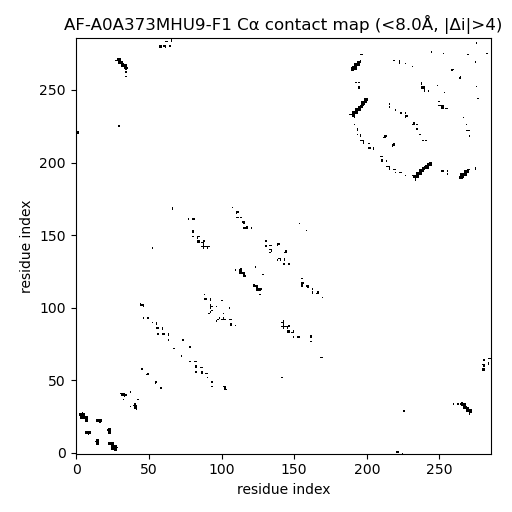LEU A 1 107 ? -0.946 -4.317 -9.655 1.00 87.94 107 LEU A CA 1
ATOM 862 C C . LEU A 1 107 ? 0.029 -5.392 -10.158 1.00 87.94 107 LEU A C 1
ATOM 864 O O . LEU A 1 107 ? 0.910 -5.097 -10.964 1.00 87.94 107 LEU A O 1
ATOM 868 N N . ILE A 1 108 ? -0.113 -6.632 -9.685 1.00 83.38 108 ILE A N 1
ATOM 869 C CA . ILE A 1 108 ? 0.716 -7.762 -10.119 1.00 83.38 108 ILE A CA 1
ATOM 870 C C . ILE A 1 108 ? 0.435 -8.105 -11.585 1.00 83.38 108 ILE A C 1
ATOM 872 O O . ILE A 1 108 ? 1.375 -8.363 -12.333 1.00 83.38 108 ILE A O 1
ATOM 876 N N . GLU A 1 109 ? -0.826 -8.074 -12.011 1.00 85.81 109 GLU A N 1
ATOM 877 C CA . GLU A 1 109 ? -1.207 -8.275 -13.412 1.00 85.81 109 GLU A CA 1
ATOM 878 C C . GLU A 1 109 ? -0.574 -7.227 -14.325 1.00 85.81 109 GLU A C 1
ATOM 880 O O . GLU A 1 109 ? 0.013 -7.592 -15.342 1.00 85.81 109 GLU A O 1
ATOM 885 N N . PHE A 1 110 ? -0.584 -5.951 -13.925 1.00 88.88 110 PHE A N 1
ATOM 886 C CA . PHE A 1 110 ? 0.084 -4.882 -14.670 1.00 88.88 110 PHE A CA 1
ATOM 887 C C . PHE A 1 110 ? 1.584 -5.160 -14.794 1.00 88.88 110 PHE A C 1
ATOM 889 O O . PHE A 1 110 ? 2.121 -5.118 -15.895 1.00 88.88 110 PHE A O 1
ATOM 896 N N . ILE A 1 111 ? 2.260 -5.512 -13.695 1.00 86.06 111 ILE A N 1
ATOM 897 C CA . ILE A 1 111 ? 3.695 -5.844 -13.715 1.00 86.06 111 ILE A CA 1
ATOM 898 C C . ILE A 1 111 ? 3.977 -7.035 -14.642 1.00 86.06 111 ILE A C 1
ATOM 900 O O . ILE A 1 111 ? 4.954 -7.009 -15.384 1.00 86.06 111 ILE A O 1
ATOM 904 N N . ASN A 1 112 ? 3.132 -8.067 -14.623 1.00 82.31 112 ASN A N 1
ATOM 905 C CA . ASN A 1 112 ? 3.300 -9.246 -15.473 1.00 82.31 112 ASN A CA 1
ATOM 906 C C . ASN A 1 112 ? 3.031 -8.951 -16.956 1.00 82.31 112 ASN A C 1
ATOM 908 O O . ASN A 1 112 ? 3.629 -9.589 -17.818 1.00 82.31 112 ASN A O 1
ATOM 912 N N . ALA A 1 113 ? 2.143 -8.000 -17.254 1.00 85.38 113 ALA A N 1
ATOM 913 C CA . ALA A 1 113 ? 1.836 -7.562 -18.613 1.00 85.38 113 ALA A CA 1
ATOM 914 C C . ALA A 1 113 ? 2.910 -6.633 -19.202 1.00 85.38 113 ALA A C 1
ATOM 916 O O . ALA A 1 113 ? 2.932 -6.402 -20.411 1.00 85.38 113 ALA A O 1
ATOM 917 N N . MET A 1 114 ? 3.808 -6.094 -18.375 1.00 83.88 114 MET A N 1
ATOM 918 C CA . MET A 1 114 ? 4.926 -5.288 -18.844 1.00 83.88 114 MET A CA 1
ATOM 919 C C . MET A 1 114 ? 6.016 -6.188 -19.431 1.00 83.88 114 MET A C 1
ATOM 921 O O . MET A 1 114 ? 6.902 -6.665 -18.731 1.00 83.88 114 MET A O 1
ATOM 925 N N . GLU A 1 115 ? 5.953 -6.417 -20.739 1.00 76.94 115 GLU A N 1
ATOM 926 C CA . GLU A 1 115 ? 7.014 -7.062 -21.514 1.00 76.94 115 GLU A CA 1
ATOM 927 C C . GLU A 1 115 ? 7.961 -6.004 -22.097 1.00 76.94 115 GLU A C 1
ATOM 929 O O . GLU A 1 115 ? 7.548 -4.891 -22.432 1.00 76.94 115 GLU A O 1
ATOM 934 N N . VAL A 1 116 ? 9.242 -6.352 -22.220 1.00 77.56 116 VAL A N 1
ATOM 935 C CA . VAL A 1 116 ? 10.259 -5.505 -22.847 1.00 77.56 116 VAL A CA 1
ATOM 936 C C . VAL A 1 116 ? 11.058 -6.341 -23.838 1.00 77.56 116 VAL A C 1
ATOM 938 O O . VAL A 1 116 ? 11.602 -7.384 -23.464 1.00 77.56 116 VAL A O 1
ATOM 941 N N . ARG A 1 117 ? 11.154 -5.856 -25.078 1.00 73.81 117 ARG A N 1
ATOM 942 C CA . ARG A 1 117 ? 11.929 -6.462 -26.165 1.00 73.81 117 ARG A CA 1
ATOM 943 C C . ARG A 1 117 ? 13.184 -5.638 -26.423 1.00 73.81 117 ARG A C 1
ATOM 945 O O . ARG A 1 117 ? 13.133 -4.417 -26.387 1.00 73.81 117 ARG A O 1
ATOM 952 N N . GLU A 1 118 ? 14.322 -6.309 -26.581 1.00 67.81 118 GLU A N 1
ATOM 953 C CA . GLU A 1 118 ? 15.630 -5.653 -26.789 1.00 67.81 118 GLU A CA 1
ATOM 954 C C . GLU A 1 118 ? 15.928 -5.422 -28.274 1.00 67.81 118 GLU A C 1
ATOM 956 O O . GLU A 1 118 ? 16.743 -4.578 -28.622 1.00 67.81 118 GLU A O 1
ATOM 961 N N . ASP A 1 119 ? 15.266 -6.191 -29.130 1.00 75.44 119 ASP A N 1
ATOM 962 C CA . ASP A 1 119 ? 15.375 -6.213 -30.584 1.00 75.44 119 ASP A CA 1
ATOM 963 C C . ASP A 1 119 ? 14.385 -5.270 -31.284 1.00 75.44 119 ASP A C 1
ATOM 965 O O . ASP A 1 119 ? 14.505 -5.046 -32.487 1.00 75.44 119 ASP A O 1
ATOM 969 N N . ASP A 1 120 ? 13.441 -4.696 -30.536 1.00 76.44 120 ASP A N 1
ATOM 970 C CA . ASP A 1 120 ? 12.413 -3.788 -31.039 1.00 76.44 120 ASP A CA 1
ATOM 971 C C . ASP A 1 120 ? 12.182 -2.644 -30.037 1.00 76.44 120 ASP A C 1
ATOM 973 O O . ASP A 1 120 ? 11.475 -2.798 -29.039 1.00 76.44 120 ASP A O 1
ATOM 977 N N . GLU A 1 121 ? 12.812 -1.493 -30.293 1.00 70.50 121 GLU A N 1
ATOM 978 C CA . GLU A 1 121 ? 12.672 -0.290 -29.459 1.00 70.50 121 GLU A CA 1
ATOM 979 C C . GLU A 1 121 ? 11.289 0.372 -29.586 1.00 70.50 121 GLU A C 1
ATOM 981 O O . GLU A 1 121 ? 10.894 1.131 -28.698 1.00 70.50 121 GLU A O 1
ATOM 986 N N . GLU A 1 122 ? 10.540 0.081 -30.656 1.00 76.88 122 GLU A N 1
ATOM 987 C CA . GLU A 1 122 ? 9.185 0.601 -30.868 1.00 76.88 122 GLU A CA 1
ATOM 988 C C . GLU A 1 122 ? 8.110 -0.287 -30.230 1.00 76.88 122 GLU A C 1
ATOM 990 O O . GLU A 1 122 ? 6.939 0.103 -30.165 1.00 76.88 122 GLU A O 1
ATOM 995 N N . PHE A 1 123 ? 8.493 -1.457 -29.709 1.00 82.94 123 PHE A N 1
ATOM 996 C CA . PHE A 1 123 ? 7.573 -2.367 -29.050 1.00 82.94 123 PHE A CA 1
ATOM 997 C C . PHE A 1 123 ? 6.892 -1.709 -27.843 1.00 82.94 123 PHE A C 1
ATOM 999 O O . PHE A 1 123 ? 7.534 -1.235 -26.900 1.00 82.94 123 PHE A O 1
ATOM 1006 N N . LYS A 1 124 ? 5.558 -1.759 -27.843 1.00 85.44 124 LYS A N 1
ATOM 1007 C CA . LYS A 1 124 ? 4.711 -1.309 -26.738 1.00 85.44 124 LYS A CA 1
ATOM 1008 C C . LYS A 1 124 ? 3.948 -2.487 -26.163 1.00 85.44 124 LYS A C 1
ATOM 1010 O O . LYS A 1 124 ? 3.187 -3.151 -26.866 1.00 85.44 124 LYS A O 1
ATOM 1015 N N . ASN A 1 125 ? 4.129 -2.726 -24.870 1.00 88.38 125 ASN A N 1
ATOM 1016 C CA . ASN A 1 125 ? 3.329 -3.713 -24.154 1.00 88.38 125 ASN A CA 1
ATOM 1017 C C . ASN A 1 125 ? 1.918 -3.158 -23.837 1.00 88.38 125 ASN A C 1
ATOM 1019 O O . ASN A 1 125 ? 1.669 -1.961 -24.009 1.00 88.38 125 ASN A O 1
ATOM 1023 N N . PRO A 1 126 ? 0.973 -3.992 -23.363 1.00 90.25 126 PRO A N 1
ATOM 1024 C CA . PRO A 1 126 ? -0.378 -3.535 -23.035 1.00 90.25 126 PRO A CA 1
ATOM 1025 C C . PRO A 1 126 ? -0.416 -2.354 -22.058 1.00 90.25 126 PRO A C 1
ATOM 1027 O O . PRO A 1 126 ? -1.228 -1.450 -22.227 1.00 90.25 126 PRO A O 1
ATOM 1030 N N . VAL A 1 127 ? 0.493 -2.316 -21.079 1.00 92.38 127 VAL A N 1
ATOM 1031 C CA . VAL A 1 127 ? 0.574 -1.217 -20.109 1.00 92.38 127 VAL A CA 1
ATOM 1032 C C . VAL A 1 127 ? 1.054 0.070 -20.783 1.00 92.38 127 VAL A C 1
ATOM 1034 O O . VAL A 1 127 ? 0.475 1.123 -20.540 1.00 92.38 127 VAL A O 1
ATOM 1037 N N . ASP A 1 128 ? 2.037 0.004 -21.685 1.00 92.19 128 ASP A N 1
ATOM 1038 C CA . ASP A 1 128 ? 2.475 1.158 -22.481 1.00 92.19 128 ASP A CA 1
ATOM 1039 C C . ASP A 1 128 ? 1.309 1.770 -23.266 1.00 92.19 128 ASP A C 1
ATOM 1041 O O . ASP A 1 128 ? 1.07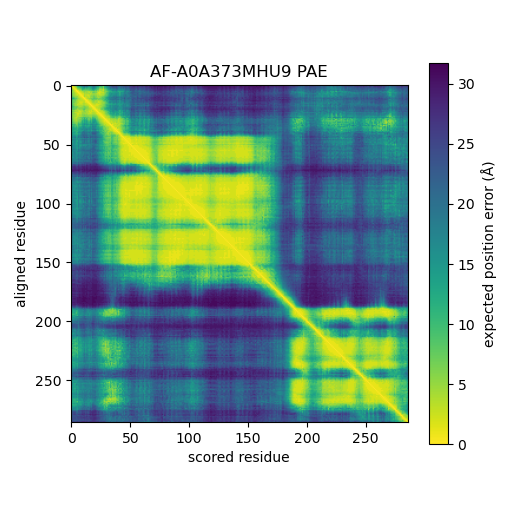8 2.975 -23.187 1.00 92.19 128 ASP A O 1
ATOM 1045 N N . LEU A 1 129 ? 0.520 0.932 -23.944 1.00 93.25 129 LEU A N 1
ATOM 1046 C CA . LEU A 1 129 ? -0.654 1.377 -24.697 1.00 93.25 129 LEU A CA 1
ATOM 1047 C C . LEU A 1 129 ? -1.722 2.008 -23.789 1.00 93.25 129 LEU A C 1
ATOM 1049 O O . LEU A 1 129 ? -2.328 3.014 -24.158 1.00 93.25 129 LEU A O 1
ATOM 1053 N N . MET A 1 130 ? -1.933 1.460 -22.587 1.00 94.88 130 MET A N 1
ATOM 1054 C CA . MET A 1 130 ? -2.852 2.035 -21.596 1.00 94.88 130 MET A CA 1
ATOM 1055 C C . MET A 1 130 ? -2.400 3.419 -21.120 1.00 94.88 130 MET A C 1
ATOM 1057 O O . MET A 1 130 ? -3.233 4.313 -20.949 1.00 94.88 130 MET A O 1
ATOM 1061 N N . PHE A 1 131 ? -1.096 3.618 -20.910 1.00 96.06 131 PHE A N 1
ATOM 1062 C CA . PHE A 1 131 ? -0.555 4.921 -20.526 1.00 96.06 131 PHE A CA 1
ATOM 1063 C C . PHE A 1 131 ? -0.584 5.932 -21.674 1.00 96.06 131 PHE A C 1
ATOM 1065 O O . PHE A 1 131 ? -0.876 7.097 -21.412 1.00 96.06 131 PHE A O 1
ATOM 1072 N N . ASP A 1 132 ? -0.360 5.507 -22.919 1.00 94.94 132 ASP A N 1
ATOM 1073 C CA . ASP A 1 132 ? -0.477 6.368 -24.103 1.00 94.94 132 ASP A CA 1
ATOM 1074 C C . ASP A 1 132 ? -1.920 6.854 -24.318 1.00 94.94 132 ASP A C 1
ATOM 1076 O O . ASP A 1 132 ? -2.160 8.030 -24.615 1.00 94.94 132 ASP A O 1
ATOM 1080 N N . ALA A 1 133 ? -2.898 5.960 -24.135 1.00 96.06 133 ALA A N 1
ATOM 1081 C CA . ALA A 1 133 ? -4.315 6.308 -24.195 1.00 96.06 133 ALA A CA 1
ATOM 1082 C C . ALA A 1 133 ? -4.678 7.318 -23.095 1.00 96.06 133 ALA A C 1
ATOM 1084 O O . ALA A 1 133 ? -5.243 8.376 -23.378 1.00 96.06 133 ALA A O 1
ATOM 1085 N N . LEU A 1 134 ? -4.265 7.042 -21.852 1.00 96.44 134 LEU A N 1
ATOM 1086 C CA . LEU A 1 134 ? -4.498 7.948 -20.728 1.00 96.44 134 LEU A CA 1
ATOM 1087 C C . LEU A 1 134 ? -3.802 9.301 -20.919 1.00 96.44 134 LEU A C 1
ATOM 1089 O O . LEU A 1 134 ? -4.341 10.332 -20.528 1.00 96.44 134 LEU A O 1
ATOM 1093 N N . GLU A 1 135 ? -2.611 9.324 -21.513 1.00 96.38 135 GLU A N 1
ATOM 1094 C CA . GLU A 1 135 ? -1.899 10.558 -21.834 1.00 96.38 135 GLU A CA 1
ATOM 1095 C C . GLU A 1 135 ? -2.643 11.399 -22.872 1.00 96.38 135 GLU A C 1
ATOM 1097 O O . GLU A 1 135 ? -2.722 12.619 -22.719 1.00 96.38 135 GLU A O 1
ATOM 1102 N N . SER A 1 136 ? -3.191 10.750 -23.900 1.00 96.06 136 SER A N 1
ATOM 1103 C CA . SER A 1 136 ? -3.929 11.417 -24.974 1.00 96.06 136 SER A CA 1
ATOM 1104 C C . SER A 1 136 ? -5.176 12.132 -24.445 1.00 96.06 136 SER A C 1
ATOM 1106 O O . SER A 1 136 ? -5.515 13.218 -24.913 1.00 96.06 136 SER A O 1
ATOM 1108 N N . GLU A 1 137 ? -5.831 11.559 -23.434 1.00 95.25 137 GLU A N 1
ATOM 1109 C CA . GLU A 1 137 ? -6.997 12.159 -22.779 1.00 95.25 137 GLU A CA 1
ATOM 1110 C C . GLU A 1 137 ? -6.619 13.141 -21.657 1.00 95.25 137 GLU A C 1
ATOM 1112 O O . GLU A 1 137 ? -7.213 14.214 -21.522 1.00 95.25 137 GLU A O 1
ATOM 1117 N N . LYS A 1 138 ? -5.638 12.777 -20.822 1.00 95.94 138 LYS A N 1
ATOM 1118 C CA . LYS A 1 138 ? -5.269 13.472 -19.578 1.00 95.94 138 LYS A CA 1
ATOM 1119 C C . LYS A 1 138 ? -3.739 13.620 -19.466 1.00 95.94 138 LYS A C 1
ATOM 1121 O O . LYS A 1 138 ? -3.107 13.003 -18.601 1.00 95.94 138 LYS A O 1
ATOM 1126 N N . PRO A 1 139 ? -3.106 14.522 -20.237 1.00 93.00 139 PRO A N 1
ATOM 1127 C CA . PRO A 1 139 ? -1.641 14.622 -20.308 1.00 93.00 139 PRO A CA 1
ATOM 1128 C C . PRO A 1 139 ? -0.971 15.033 -18.984 1.00 93.00 139 PRO A C 1
ATOM 1130 O O . PRO A 1 139 ? 0.190 14.705 -18.735 1.00 93.00 139 PRO A O 1
ATOM 1133 N N . ASN A 1 140 ? -1.704 15.728 -18.107 1.00 92.94 140 ASN A N 1
ATOM 1134 C CA . ASN A 1 140 ? -1.225 16.157 -16.788 1.00 92.94 140 ASN A CA 1
ATOM 1135 C C . ASN A 1 140 ? -1.539 15.156 -15.659 1.00 92.94 140 ASN A C 1
ATOM 1137 O O . ASN A 1 140 ? -1.261 15.447 -14.491 1.00 92.94 140 ASN A O 1
ATOM 1141 N N . HIS A 1 141 ? -2.097 13.983 -15.978 1.00 95.81 141 HIS A N 1
ATOM 1142 C CA . HIS A 1 141 ? -2.448 12.973 -14.984 1.00 95.81 141 HIS A CA 1
ATOM 1143 C C . HIS A 1 141 ? -1.218 12.518 -14.182 1.00 95.81 141 HIS A 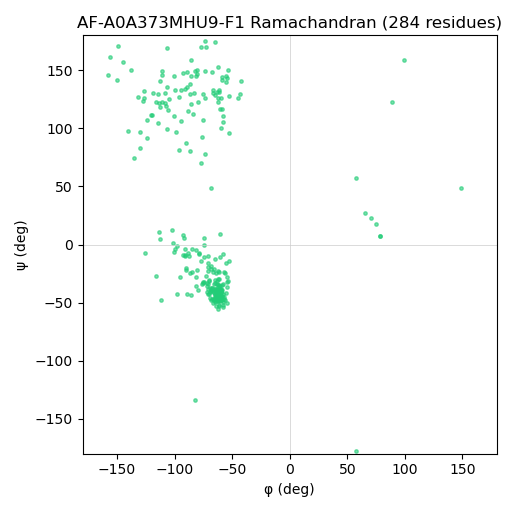C 1
ATOM 1145 O O . HIS A 1 141 ? -0.117 12.373 -14.719 1.00 95.81 141 HIS A O 1
ATOM 1151 N N . PHE A 1 142 ? -1.381 12.290 -12.874 1.00 95.44 142 PHE A N 1
ATOM 1152 C CA . PHE A 1 142 ? -0.281 11.871 -11.996 1.00 95.44 142 PHE A CA 1
ATOM 1153 C C . PHE A 1 142 ? 0.420 10.616 -12.519 1.00 95.44 142 PHE A C 1
ATOM 1155 O O . PHE A 1 142 ? 1.642 10.621 -12.671 1.00 95.44 142 PHE A O 1
ATOM 1162 N N . ALA A 1 143 ? -0.354 9.579 -12.849 1.00 95.38 143 ALA A N 1
ATOM 1163 C CA . ALA A 1 143 ? 0.178 8.304 -13.314 1.00 95.38 143 ALA A CA 1
ATOM 1164 C C . ALA A 1 143 ? 1.031 8.477 -14.584 1.00 95.38 143 ALA A C 1
ATOM 1166 O O . ALA A 1 143 ? 2.157 7.988 -14.635 1.00 95.38 143 ALA A O 1
ATOM 1167 N N . VAL A 1 144 ? 0.545 9.260 -15.556 1.00 96.00 144 VAL A N 1
ATOM 1168 C CA . VAL A 1 144 ? 1.245 9.559 -16.819 1.00 96.00 144 VAL A CA 1
ATOM 1169 C C . VAL A 1 144 ? 2.567 10.277 -16.553 1.00 96.00 144 VAL A C 1
ATOM 1171 O O . VAL A 1 144 ? 3.615 9.877 -17.060 1.00 96.00 144 VAL A O 1
ATOM 1174 N N . ARG A 1 145 ? 2.558 11.306 -15.693 1.00 95.31 145 ARG A N 1
ATOM 1175 C CA . ARG A 1 145 ? 3.777 12.049 -15.330 1.00 95.31 145 ARG A CA 1
ATOM 1176 C C . ARG A 1 145 ? 4.834 11.147 -14.687 1.00 95.31 145 ARG A C 1
ATOM 1178 O O . ARG A 1 145 ? 6.020 11.332 -14.959 1.00 95.31 145 ARG A O 1
ATOM 1185 N N . GLN A 1 146 ? 4.435 10.198 -13.836 1.00 94.31 146 GLN A N 1
ATOM 1186 C CA . GLN A 1 146 ? 5.372 9.243 -13.233 1.00 94.31 146 GLN A CA 1
ATOM 1187 C C . GLN A 1 146 ? 5.877 8.219 -14.255 1.00 94.31 146 GLN A C 1
ATOM 1189 O O . GLN A 1 146 ? 7.075 7.945 -14.294 1.00 94.31 146 GLN A O 1
ATOM 1194 N N . TYR A 1 147 ? 4.998 7.720 -15.128 1.00 93.75 147 TYR A N 1
ATOM 1195 C CA . TYR A 1 147 ? 5.350 6.720 -16.135 1.00 93.75 147 TYR A CA 1
ATOM 1196 C C . TYR A 1 147 ? 6.351 7.251 -17.163 1.00 93.75 147 TYR A C 1
ATOM 1198 O O . TYR A 1 147 ? 7.361 6.606 -17.437 1.00 93.75 147 TYR A O 1
ATOM 1206 N N . LYS A 1 148 ? 6.160 8.485 -17.646 1.00 91.75 148 LYS A N 1
ATOM 1207 C CA . LYS A 1 148 ? 7.131 9.159 -18.523 1.00 91.75 148 LYS A CA 1
ATOM 1208 C C . LYS A 1 148 ? 8.508 9.272 -17.882 1.00 91.75 148 LYS A C 1
ATOM 1210 O O . LYS A 1 148 ? 9.517 8.953 -18.506 1.00 91.75 148 LYS A O 1
ATOM 1215 N N . LYS A 1 149 ? 8.558 9.707 -16.617 1.00 90.75 149 LYS A N 1
ATOM 1216 C CA . LYS A 1 149 ? 9.816 9.800 -15.861 1.00 90.75 149 LYS A CA 1
ATOM 1217 C C . LYS A 1 149 ? 10.479 8.435 -15.713 1.00 90.75 149 LYS A C 1
ATOM 1219 O O . LYS A 1 149 ? 11.695 8.349 -15.834 1.00 90.75 149 LYS A O 1
ATOM 1224 N N . TYR A 1 150 ? 9.694 7.384 -15.479 1.00 89.38 150 TYR A N 1
ATOM 1225 C CA . TYR A 1 150 ? 10.189 6.012 -15.442 1.00 89.38 150 TYR A CA 1
ATOM 1226 C C . TYR A 1 150 ? 10.797 5.586 -16.785 1.00 89.38 150 TYR A C 1
ATOM 1228 O O . TYR A 1 150 ? 11.949 5.162 -16.797 1.00 89.38 150 TYR A O 1
ATOM 1236 N N . LYS A 1 151 ? 10.084 5.747 -17.910 1.00 85.81 151 LYS A N 1
ATOM 1237 C CA . LYS A 1 151 ? 10.580 5.340 -19.239 1.00 85.81 151 LYS A CA 1
ATOM 1238 C C . LYS A 1 151 ? 11.865 6.088 -19.616 1.00 85.81 151 LYS A C 1
ATOM 1240 O O . LYS A 1 151 ? 12.802 5.461 -20.102 1.00 85.81 151 LYS A O 1
ATOM 1245 N N . LEU A 1 152 ? 11.951 7.383 -19.292 1.00 83.94 152 LEU A N 1
ATOM 1246 C CA . LEU A 1 152 ? 13.166 8.191 -19.472 1.00 83.94 152 LEU A CA 1
ATOM 1247 C C . LEU A 1 152 ? 14.335 7.730 -18.589 1.00 83.94 152 LEU A C 1
ATOM 1249 O O . LEU A 1 152 ? 15.481 7.769 -19.023 1.00 83.94 152 LEU A O 1
ATOM 1253 N N . ALA A 1 153 ? 14.063 7.325 -17.346 1.00 74.12 153 ALA A N 1
ATOM 1254 C CA . ALA A 1 153 ? 15.099 6.929 -16.396 1.00 74.12 153 ALA A CA 1
ATOM 1255 C C . ALA A 1 153 ? 15.588 5.488 -16.600 1.00 74.12 153 ALA A C 1
ATOM 1257 O O . ALA A 1 153 ? 16.763 5.217 -16.381 1.00 74.12 153 ALA A O 1
ATOM 1258 N N . ALA A 1 154 ? 14.704 4.561 -16.974 1.00 66.94 154 ALA A N 1
ATOM 1259 C CA . ALA A 1 154 ? 15.022 3.141 -17.066 1.00 66.94 154 ALA A CA 1
ATOM 1260 C C . ALA A 1 154 ? 15.552 2.738 -18.458 1.00 66.94 154 ALA A C 1
ATOM 1262 O O . ALA A 1 154 ? 16.510 1.975 -18.555 1.00 66.94 154 ALA A O 1
ATOM 1263 N N . GLY A 1 155 ? 14.974 3.214 -19.561 1.00 65.75 155 GLY A N 1
ATOM 1264 C CA . GLY A 1 155 ? 15.270 2.633 -20.879 1.00 65.75 155 GLY A CA 1
ATOM 1265 C C . GLY A 1 155 ? 14.966 1.120 -20.960 1.00 65.75 155 GLY A C 1
ATOM 1266 O O . GLY A 1 155 ? 14.469 0.503 -20.011 1.00 65.75 155 GLY A O 1
ATOM 1267 N N . VAL A 1 156 ? 15.250 0.495 -22.105 1.00 58.34 156 VAL A N 1
ATOM 1268 C CA . VAL A 1 156 ? 14.847 -0.896 -22.415 1.00 58.34 156 VAL A CA 1
ATOM 1269 C C . VAL A 1 156 ? 15.560 -1.916 -21.511 1.00 58.34 156 VAL A C 1
ATOM 1271 O O . VAL A 1 156 ? 14.925 -2.718 -20.821 1.00 58.34 156 VAL A O 1
ATOM 1274 N N . VAL A 1 157 ? 16.889 -1.825 -21.410 1.00 53.75 157 VAL A N 1
ATOM 1275 C CA . VAL A 1 157 ? 17.714 -2.777 -20.643 1.00 53.75 157 VAL A CA 1
ATOM 1276 C C . VAL A 1 157 ? 17.405 -2.734 -19.140 1.00 53.75 157 VAL A C 1
ATOM 1278 O O . VAL A 1 157 ? 17.339 -3.780 -18.485 1.00 53.75 157 VAL A O 1
ATOM 1281 N N . CYS A 1 158 ? 17.161 -1.550 -18.561 1.00 55.72 158 CYS A N 1
ATOM 1282 C CA . CYS A 1 158 ? 16.833 -1.469 -17.136 1.00 55.72 158 CYS A CA 1
ATOM 1283 C C . CYS A 1 158 ? 15.401 -1.924 -16.850 1.00 55.72 158 CYS A C 1
ATOM 1285 O O . CYS A 1 158 ? 15.165 -2.520 -15.800 1.00 55.72 158 CYS A O 1
ATOM 1287 N N . SER A 1 159 ? 14.460 -1.699 -17.772 1.00 61.00 159 SER A N 1
ATOM 1288 C CA . SER A 1 159 ? 13.062 -2.111 -17.598 1.00 61.00 159 SER A CA 1
ATOM 1289 C C . SER A 1 159 ? 12.946 -3.630 -17.445 1.00 61.00 159 SER A C 1
ATOM 1291 O O . SER A 1 159 ? 12.386 -4.101 -16.458 1.00 61.00 159 SER A O 1
ATOM 1293 N N . LYS A 1 160 ? 13.596 -4.412 -18.317 1.00 60.38 160 LYS A N 1
ATOM 1294 C CA . LYS A 1 160 ? 13.621 -5.884 -18.221 1.00 60.38 160 LYS A CA 1
ATOM 1295 C C . LYS A 1 160 ? 14.244 -6.386 -16.915 1.00 60.38 160 LYS A C 1
ATOM 1297 O O . LYS A 1 160 ? 13.746 -7.328 -16.297 1.00 60.38 160 LYS A O 1
ATOM 1302 N N . ARG A 1 161 ? 15.329 -5.751 -16.453 1.00 62.69 161 ARG A N 1
ATOM 1303 C CA . ARG A 1 161 ? 15.998 -6.125 -15.195 1.00 62.69 161 ARG A CA 1
ATOM 1304 C C . ARG A 1 161 ? 15.138 -5.822 -13.966 1.00 62.69 161 AR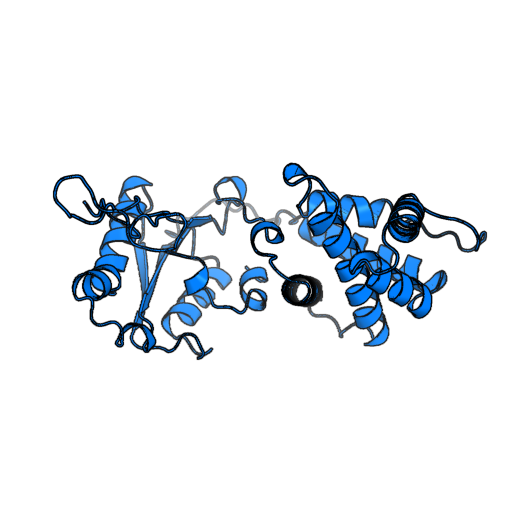G A C 1
ATOM 1306 O O . ARG A 1 161 ? 15.091 -6.641 -13.051 1.00 62.69 161 ARG A O 1
ATOM 1313 N N . LEU A 1 162 ? 14.445 -4.683 -13.967 1.00 63.06 162 LEU A N 1
ATOM 1314 C CA . LEU A 1 162 ? 13.495 -4.297 -12.920 1.00 63.06 162 LEU A CA 1
ATOM 1315 C C . LEU A 1 162 ? 12.309 -5.253 -12.860 1.00 63.06 162 LEU A C 1
ATOM 1317 O O . LEU A 1 162 ? 11.958 -5.700 -11.773 1.00 63.06 162 LEU A O 1
ATOM 1321 N N . LEU A 1 163 ? 11.745 -5.621 -14.010 1.00 62.56 163 LEU A N 1
ATOM 1322 C CA . LEU A 1 163 ? 10.630 -6.563 -14.094 1.00 62.56 163 LEU A CA 1
ATOM 1323 C C . LEU A 1 163 ? 11.025 -7.942 -13.565 1.00 62.56 163 LEU A C 1
ATOM 1325 O O . LEU A 1 163 ? 10.359 -8.477 -12.684 1.00 62.56 163 LEU A O 1
ATOM 1329 N N . ASN A 1 164 ? 12.173 -8.472 -13.991 1.00 59.06 164 ASN A N 1
ATOM 1330 C CA . ASN A 1 164 ? 12.686 -9.743 -13.474 1.00 59.06 164 ASN A CA 1
ATOM 1331 C C . ASN A 1 164 ? 12.949 -9.700 -11.958 1.00 59.06 164 ASN A C 1
ATOM 1333 O O . ASN A 1 164 ? 12.710 -10.682 -11.251 1.00 59.06 164 ASN A O 1
ATOM 1337 N N . GLN A 1 165 ? 13.406 -8.559 -11.432 1.00 61.00 165 GLN A N 1
ATOM 1338 C CA . GLN A 1 165 ? 13.596 -8.366 -9.997 1.00 61.00 165 GLN A CA 1
ATOM 1339 C C . GLN A 1 165 ? 12.259 -8.269 -9.243 1.00 61.00 165 GLN A C 1
ATOM 1341 O O . GLN A 1 165 ? 12.124 -8.871 -8.177 1.00 61.00 165 GLN A O 1
ATOM 1346 N N . ALA A 1 166 ? 11.278 -7.545 -9.782 1.00 57.22 166 ALA A N 1
ATOM 1347 C CA . ALA A 1 166 ? 9.954 -7.371 -9.194 1.00 57.22 166 ALA A CA 1
ATOM 1348 C C . ALA A 1 166 ? 9.164 -8.688 -9.189 1.00 57.22 166 ALA A C 1
ATOM 1350 O O . ALA A 1 166 ? 8.669 -9.096 -8.140 1.00 57.22 166 ALA A O 1
ATOM 1351 N N . VAL A 1 167 ? 9.138 -9.417 -10.309 1.00 53.66 167 VAL A N 1
ATOM 1352 C CA . VAL A 1 167 ? 8.487 -10.733 -10.434 1.00 53.66 167 VAL A CA 1
ATOM 1353 C C . VAL A 1 167 ? 9.169 -11.763 -9.528 1.00 53.66 167 VAL A C 1
ATOM 1355 O O . VAL A 1 167 ? 8.497 -12.466 -8.776 1.00 53.66 167 VAL A O 1
ATOM 1358 N N . GLY A 1 168 ? 10.507 -11.806 -9.500 1.00 49.03 168 GLY A N 1
ATOM 1359 C CA . GLY A 1 168 ? 11.257 -12.713 -8.622 1.00 49.03 168 GLY A CA 1
ATOM 1360 C C . GLY A 1 168 ? 11.045 -12.452 -7.122 1.00 49.03 168 GLY A C 1
ATOM 1361 O O . GLY A 1 168 ? 11.067 -13.390 -6.319 1.00 49.03 168 GLY A O 1
ATOM 1362 N N . LYS A 1 169 ? 10.806 -11.193 -6.729 1.00 52.44 169 LYS A N 1
ATOM 1363 C CA . LYS A 1 169 ? 10.449 -10.806 -5.353 1.00 52.44 169 LYS A CA 1
ATOM 1364 C C . LYS A 1 169 ? 8.965 -11.053 -5.042 1.00 52.44 169 LYS A C 1
ATOM 1366 O O . LYS A 1 169 ? 8.661 -11.531 -3.954 1.00 52.44 169 LYS A O 1
ATOM 1371 N N . SER A 1 170 ? 8.064 -10.796 -5.991 1.00 43.19 170 SER A N 1
ATOM 1372 C CA . SER A 1 170 ? 6.609 -11.002 -5.869 1.00 43.19 170 SER A CA 1
ATOM 1373 C C . SER A 1 170 ? 6.234 -12.492 -5.780 1.00 43.19 170 SER A C 1
ATOM 1375 O O . SER A 1 170 ? 5.416 -12.901 -4.961 1.00 43.19 170 SER A O 1
ATOM 1377 N N . LEU A 1 171 ? 6.932 -13.364 -6.515 1.00 36.25 171 LEU A N 1
ATOM 1378 C CA . LEU A 1 171 ? 6.763 -14.820 -6.401 1.00 36.25 171 LEU A CA 1
ATOM 1379 C C . LEU A 1 171 ? 7.260 -15.387 -5.056 1.00 36.25 171 LEU A C 1
ATOM 1381 O O . LEU A 1 171 ? 6.828 -16.467 -4.649 1.00 36.25 171 LEU A O 1
ATOM 1385 N N . ARG A 1 172 ? 8.142 -14.675 -4.334 1.00 38.50 172 ARG A N 1
ATOM 1386 C CA . ARG A 1 172 ? 8.578 -15.070 -2.981 1.00 38.50 172 ARG A CA 1
ATOM 1387 C C . ARG A 1 172 ? 7.521 -14.798 -1.913 1.00 38.50 172 ARG A C 1
ATOM 1389 O O . ARG A 1 172 ? 7.461 -15.561 -0.953 1.00 38.50 172 ARG A O 1
ATOM 1396 N N . THR A 1 173 ? 6.700 -13.760 -2.061 1.00 41.88 173 THR A N 1
ATOM 1397 C CA . THR A 1 173 ? 5.646 -13.429 -1.086 1.00 41.88 173 THR A CA 1
ATOM 1398 C C . THR A 1 173 ? 4.395 -14.289 -1.271 1.00 41.88 173 THR A C 1
ATOM 1400 O O . THR A 1 173 ? 3.660 -14.504 -0.312 1.00 41.88 173 THR A O 1
ATOM 1403 N N . HIS A 1 174 ? 4.191 -14.862 -2.463 1.00 38.91 174 HIS A N 1
ATOM 1404 C CA . HIS A 1 174 ? 3.023 -15.695 -2.770 1.00 38.91 174 HIS A CA 1
ATOM 1405 C C . HIS A 1 174 ? 3.200 -17.202 -2.517 1.00 38.91 174 HIS A C 1
ATOM 1407 O O . HIS A 1 174 ? 2.220 -17.946 -2.545 1.00 38.91 174 HIS A O 1
ATOM 1413 N N . ASN A 1 175 ? 4.424 -17.663 -2.237 1.00 30.20 175 ASN A N 1
ATOM 1414 C CA . ASN A 1 175 ? 4.712 -19.054 -1.888 1.00 30.20 175 ASN A CA 1
ATOM 1415 C C . ASN A 1 175 ? 5.561 -19.116 -0.611 1.00 30.20 175 ASN A C 1
ATOM 1417 O O . ASN A 1 175 ? 6.785 -19.280 -0.644 1.00 30.20 175 ASN A O 1
ATOM 1421 N N . LEU A 1 176 ? 4.893 -19.040 0.542 1.00 39.50 176 LEU A N 1
ATOM 1422 C CA . LEU A 1 176 ? 5.452 -19.548 1.792 1.00 39.50 176 LEU A CA 1
ATOM 1423 C C . LEU A 1 176 ? 5.765 -21.033 1.580 1.00 39.50 176 LEU A C 1
ATOM 1425 O O . LEU A 1 176 ? 4.865 -21.870 1.522 1.00 39.50 176 LEU A O 1
ATOM 1429 N N . LYS A 1 177 ? 7.052 -21.372 1.436 1.00 30.31 177 LYS A N 1
ATOM 1430 C CA . LYS A 1 177 ? 7.482 -22.772 1.465 1.00 30.31 177 LYS A CA 1
ATOM 1431 C C . LYS A 1 177 ? 6.932 -23.393 2.756 1.00 30.31 177 LYS A C 1
ATOM 1433 O O . LYS A 1 177 ? 7.206 -22.843 3.826 1.00 30.31 177 LYS A O 1
ATOM 1438 N N . PRO A 1 178 ? 6.223 -24.535 2.705 1.00 32.34 178 PRO A N 1
ATOM 1439 C CA . PRO A 1 178 ? 5.927 -25.262 3.924 1.00 32.34 178 PRO A CA 1
ATOM 1440 C C . PRO A 1 178 ? 7.273 -25.648 4.536 1.00 32.34 178 PRO A C 1
ATOM 1442 O O . PRO A 1 178 ? 8.066 -26.360 3.912 1.00 32.34 178 PRO A O 1
ATOM 1445 N N . LYS A 1 179 ? 7.576 -25.122 5.729 1.00 35.03 179 LYS A N 1
ATOM 1446 C CA . LYS A 1 179 ? 8.746 -25.562 6.490 1.00 35.03 179 LYS A CA 1
ATOM 1447 C C . LYS A 1 179 ? 8.584 -27.068 6.707 1.00 35.03 179 LYS A C 1
ATOM 1449 O O . LYS A 1 179 ? 7.672 -27.510 7.401 1.00 35.03 179 LYS A O 1
ATOM 1454 N N . LYS A 1 180 ? 9.440 -27.858 6.051 1.00 33.03 180 LYS A N 1
ATOM 1455 C CA . LYS A 1 180 ? 9.557 -29.299 6.288 1.00 33.03 180 LYS A CA 1
ATOM 1456 C C . LYS A 1 180 ? 9.928 -29.496 7.754 1.00 33.03 180 LYS A C 1
ATOM 1458 O O . LYS A 1 180 ? 10.984 -29.051 8.188 1.00 33.03 180 LYS A O 1
ATOM 1463 N N . GLY A 1 181 ? 9.026 -30.139 8.483 1.00 33.44 181 GLY A N 1
ATOM 1464 C CA . GLY A 1 181 ? 9.140 -30.374 9.917 1.00 33.44 181 GLY A CA 1
ATOM 1465 C C . GLY A 1 181 ? 7.769 -30.410 10.576 1.00 33.44 181 GLY A C 1
ATOM 1466 O O . GLY A 1 181 ? 7.545 -29.717 11.560 1.00 33.44 181 GLY A O 1
ATOM 1467 N N . ALA A 1 182 ? 6.828 -31.178 10.018 1.00 35.62 182 ALA A N 1
ATOM 1468 C CA . ALA A 1 182 ? 5.582 -31.491 10.705 1.00 35.62 182 ALA A CA 1
ATOM 1469 C C . ALA A 1 182 ? 5.882 -32.505 11.820 1.00 35.62 182 ALA A C 1
ATOM 1471 O O . ALA A 1 182 ? 5.659 -33.703 11.669 1.00 35.62 182 ALA A O 1
ATOM 1472 N N . GLN A 1 183 ? 6.436 -32.015 12.929 1.00 31.38 183 GLN A N 1
ATOM 1473 C CA . GLN A 1 183 ? 6.288 -32.679 14.214 1.00 31.38 183 GLN A CA 1
ATOM 1474 C C . GLN A 1 183 ? 4.958 -32.227 14.812 1.00 31.38 183 GLN A C 1
ATOM 1476 O O . GLN A 1 183 ? 4.743 -31.061 15.137 1.00 31.38 183 GLN A O 1
ATOM 1481 N N . VAL A 1 184 ? 4.045 -33.185 14.901 1.00 39.81 184 VAL A N 1
ATOM 1482 C CA . VAL A 1 184 ? 2.870 -33.130 15.765 1.00 39.81 184 VAL A CA 1
ATOM 1483 C C . VAL A 1 184 ? 3.355 -32.968 17.219 1.00 39.81 184 VAL A C 1
ATOM 1485 O O . VAL A 1 184 ? 4.347 -33.590 17.593 1.00 39.81 184 VAL A O 1
ATOM 1488 N N . MET A 1 185 ? 2.600 -32.200 18.025 1.00 32.50 185 MET A N 1
ATOM 1489 C CA . MET A 1 185 ? 2.764 -31.885 19.469 1.00 32.50 185 MET A CA 1
ATOM 1490 C C . MET A 1 185 ? 3.652 -30.648 19.750 1.00 32.50 185 MET A C 1
ATOM 1492 O O . MET A 1 185 ? 4.801 -30.611 19.345 1.00 32.50 185 MET A O 1
ATOM 1496 N N . ARG A 1 186 ? 3.223 -29.582 20.448 1.00 34.28 186 ARG A N 1
ATOM 1497 C CA . ARG A 1 186 ? 2.292 -29.434 21.587 1.00 34.28 186 ARG A CA 1
ATOM 1498 C C . ARG A 1 186 ? 1.472 -28.129 21.488 1.00 34.28 186 ARG A C 1
ATOM 1500 O O . ARG A 1 186 ? 1.922 -27.167 20.874 1.00 34.28 186 ARG A O 1
ATOM 1507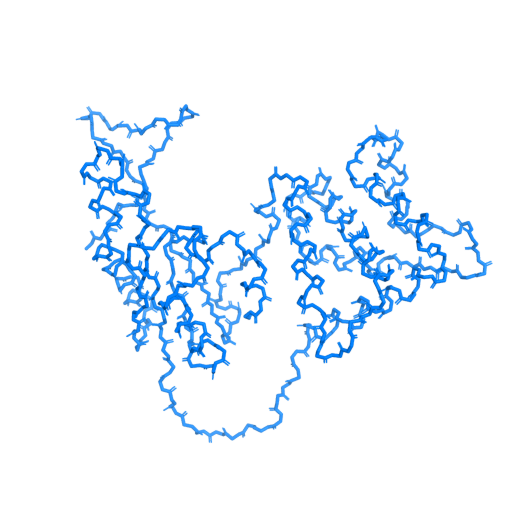 N N . LYS A 1 187 ? 0.302 -28.092 22.146 1.00 40.62 187 LYS A N 1
ATOM 1508 C CA . LYS A 1 187 ? -0.425 -26.863 22.524 1.00 40.62 187 LYS A CA 1
ATOM 1509 C C . LYS A 1 187 ? 0.530 -25.932 23.292 1.00 40.62 187 LYS A C 1
ATOM 1511 O O . LYS A 1 187 ? 0.690 -26.101 24.494 1.00 40.62 187 LYS A O 1
ATOM 1516 N N . ASN A 1 188 ? 1.155 -24.978 22.614 1.00 44.41 188 ASN A N 1
ATOM 1517 C CA . ASN A 1 188 ? 1.461 -23.702 23.247 1.00 44.41 188 ASN A CA 1
ATOM 1518 C C . ASN A 1 188 ? 0.229 -22.845 22.994 1.00 44.41 188 ASN A C 1
ATOM 1520 O O . ASN A 1 188 ? -0.120 -22.609 21.837 1.00 44.41 188 ASN A O 1
ATOM 1524 N N . GLU A 1 189 ? -0.478 -22.485 24.061 1.00 65.12 189 GLU A N 1
ATOM 1525 C CA . GLU A 1 189 ? -1.606 -21.562 23.994 1.00 65.12 189 GLU A CA 1
ATOM 1526 C C . GLU A 1 189 ? -1.072 -20.242 23.444 1.00 65.12 189 GLU A C 1
ATOM 1528 O O . GLU A 1 189 ? -0.393 -19.489 24.135 1.00 65.12 189 GLU A O 1
ATOM 1533 N N . LYS A 1 190 ? -1.297 -20.004 22.154 1.00 76.25 190 LYS A N 1
ATOM 1534 C CA . LYS A 1 190 ? -0.971 -18.732 21.522 1.00 76.25 190 LYS A CA 1
ATOM 1535 C C . LYS A 1 190 ? -1.886 -17.660 22.094 1.00 76.25 190 LYS A C 1
ATOM 1537 O O . LYS A 1 190 ? -3.006 -17.961 22.508 1.00 76.25 190 LYS A O 1
ATOM 1542 N N . ILE A 1 191 ? -1.386 -16.436 22.183 1.00 86.81 191 ILE A N 1
ATOM 1543 C CA . ILE A 1 191 ? -2.094 -15.343 22.843 1.00 86.81 191 ILE A CA 1
ATOM 1544 C C . ILE A 1 191 ? -3.003 -14.603 21.858 1.00 86.81 191 ILE A C 1
ATOM 1546 O O . ILE A 1 191 ? -2.703 -14.467 20.669 1.00 86.81 191 ILE A O 1
ATOM 1550 N N . THR A 1 192 ? -4.105 -14.081 22.378 1.00 84.94 192 THR A N 1
ATOM 1551 C CA . THR A 1 192 ? -4.932 -13.061 21.736 1.00 84.94 192 THR A CA 1
ATOM 1552 C C . THR A 1 192 ? -4.472 -11.702 22.250 1.00 84.94 192 THR A C 1
ATOM 1554 O O . THR A 1 192 ? -4.734 -11.348 23.397 1.00 84.94 192 THR A O 1
ATOM 1557 N N . ALA A 1 193 ? -3.770 -10.942 21.417 1.00 86.62 193 ALA A N 1
ATOM 1558 C CA . ALA A 1 193 ? -3.297 -9.608 21.750 1.00 86.62 193 ALA A CA 1
ATOM 1559 C C . ALA A 1 193 ? -4.429 -8.581 21.592 1.00 86.62 193 ALA A C 1
ATOM 1561 O O . ALA A 1 193 ? -4.995 -8.420 20.508 1.00 86.62 193 ALA A O 1
ATOM 1562 N N . LEU A 1 194 ? -4.743 -7.859 22.663 1.00 87.94 194 LEU A N 1
ATOM 1563 C CA . LEU A 1 194 ? -5.654 -6.717 22.660 1.00 87.94 194 LEU A CA 1
ATOM 1564 C C . LEU A 1 194 ? -4.820 -5.455 22.857 1.00 87.94 194 LEU A C 1
ATOM 1566 O O . LEU A 1 194 ? -4.076 -5.367 23.831 1.00 87.94 194 LEU A O 1
ATOM 1570 N N . TYR A 1 195 ? -4.891 -4.506 21.922 1.00 85.00 195 TYR A N 1
ATOM 1571 C CA . TYR A 1 195 ? -4.086 -3.284 22.001 1.00 85.00 195 TYR A CA 1
ATOM 1572 C C . TYR A 1 195 ? -4.937 -2.032 22.233 1.00 85.00 195 TYR A C 1
ATOM 1574 O O . TYR A 1 195 ? -5.763 -1.635 21.398 1.00 85.00 195 TYR A O 1
ATOM 1582 N N . GLU A 1 196 ? -4.689 -1.376 23.368 1.00 84.88 196 GLU A N 1
ATOM 1583 C CA . GLU A 1 196 ? -5.323 -0.132 23.794 1.00 84.88 196 GLU A CA 1
ATOM 1584 C C . GLU A 1 196 ? -4.346 1.042 23.784 1.00 84.88 196 GLU A C 1
ATOM 1586 O O . GLU A 1 196 ? -3.152 0.919 24.045 1.00 84.88 196 GLU A O 1
ATOM 1591 N N . ARG A 1 197 ? -4.883 2.233 23.522 1.00 81.56 197 ARG A N 1
ATOM 1592 C CA . ARG A 1 197 ? -4.106 3.480 23.481 1.00 81.56 197 ARG A CA 1
ATOM 1593 C C . ARG A 1 197 ? -4.950 4.679 23.896 1.00 81.56 197 ARG A C 1
ATOM 1595 O O . ARG A 1 197 ? -6.108 4.787 23.491 1.00 81.56 197 ARG A O 1
ATOM 1602 N N . LEU A 1 198 ? -4.382 5.622 24.626 1.00 73.88 198 LEU A N 1
ATOM 1603 C CA . LEU A 1 198 ? -5.006 6.921 24.872 1.00 73.88 198 LEU A CA 1
ATOM 1604 C C . LEU A 1 198 ? -4.007 8.018 24.498 1.00 73.88 198 LEU A C 1
ATOM 1606 O O . LEU A 1 198 ? -2.863 8.001 24.949 1.00 73.88 198 LEU A O 1
ATOM 1610 N N . SER A 1 199 ? -4.400 8.924 23.596 1.00 65.25 199 SER A N 1
ATOM 1611 C CA . SER A 1 199 ? -3.516 10.002 23.141 1.00 65.25 199 SER A CA 1
ATOM 1612 C C . SER A 1 199 ? -3.520 11.152 24.142 1.00 65.25 199 SER A C 1
ATOM 1614 O O . SER A 1 199 ? -4.572 11.490 24.678 1.00 65.25 199 SER A O 1
ATOM 1616 N N . ARG A 1 200 ? -2.378 11.833 24.327 1.00 58.72 200 ARG A N 1
ATOM 1617 C CA . ARG A 1 200 ? -2.348 13.089 25.103 1.00 58.72 200 ARG A CA 1
ATOM 1618 C C . ARG A 1 200 ? -3.193 14.205 24.476 1.00 58.72 200 ARG A C 1
ATOM 1620 O O . ARG A 1 200 ? -3.753 15.025 25.189 1.00 58.72 200 ARG A O 1
ATOM 1627 N N . ASP A 1 201 ? -3.345 14.209 23.158 1.00 53.97 201 ASP A N 1
ATOM 1628 C CA . ASP A 1 201 ? -4.162 15.219 22.471 1.00 53.97 201 ASP A CA 1
ATOM 1629 C C . ASP A 1 201 ? -5.673 15.038 22.727 1.00 53.97 201 ASP A C 1
ATOM 1631 O O . ASP A 1 201 ? -6.453 15.965 22.519 1.00 53.97 201 ASP A O 1
ATOM 1635 N N . ASP A 1 202 ? -6.093 13.867 23.228 1.00 52.00 202 ASP A N 1
ATOM 1636 C CA . ASP A 1 202 ? -7.487 13.600 23.603 1.00 52.00 202 ASP A CA 1
ATOM 1637 C C . ASP A 1 202 ? -7.856 14.216 24.971 1.00 52.00 202 ASP A C 1
ATOM 1639 O O . ASP A 1 202 ? -9.035 14.253 25.325 1.00 52.00 202 ASP A O 1
ATOM 1643 N N . PHE A 1 203 ? -6.887 14.760 25.730 1.00 50.28 203 PHE A N 1
ATOM 1644 C CA .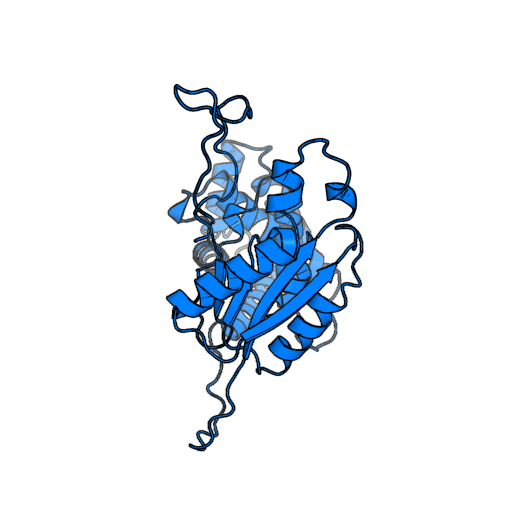 PHE A 1 203 ? -7.161 15.489 26.979 1.00 50.28 203 PHE A CA 1
ATOM 1645 C C . PHE A 1 203 ? -7.886 16.828 26.740 1.00 50.28 203 PHE A C 1
ATOM 1647 O O . PHE A 1 203 ? -8.486 17.356 27.674 1.00 50.28 203 PHE A O 1
ATOM 1654 N N . GLY A 1 204 ? -7.866 17.373 25.517 1.00 48.28 204 GLY A N 1
ATOM 1655 C CA . GLY A 1 204 ? -8.284 18.750 25.214 1.00 48.28 204 GLY A CA 1
ATOM 1656 C C . GLY A 1 204 ? -9.668 18.954 24.586 1.00 48.28 204 GLY A C 1
ATOM 1657 O O . GLY A 1 204 ? -9.924 20.046 24.090 1.00 48.28 204 GLY A O 1
ATOM 1658 N N . LYS A 1 205 ? -10.556 17.951 24.548 1.00 48.91 205 LYS A N 1
ATOM 1659 C CA . LYS A 1 205 ? -11.952 18.168 24.120 1.00 48.91 205 LYS A CA 1
ATOM 1660 C C . LYS A 1 205 ? -12.879 18.140 25.331 1.00 48.91 205 LYS A C 1
ATOM 1662 O O . LYS A 1 205 ? -12.991 17.107 25.988 1.00 48.91 205 LYS A O 1
ATOM 1667 N N . ASP A 1 206 ? -13.510 19.281 25.600 1.00 47.12 206 ASP A N 1
ATOM 1668 C CA . ASP A 1 206 ? -14.487 19.550 26.668 1.00 47.12 206 ASP A CA 1
ATOM 1669 C C . ASP A 1 206 ? -15.821 18.806 26.461 1.00 47.12 206 ASP A C 1
ATOM 1671 O O . ASP A 1 206 ? -16.897 19.396 26.502 1.00 47.12 206 ASP A O 1
ATOM 1675 N N . ASP A 1 207 ? -15.765 17.503 26.188 1.00 57.59 207 ASP A N 1
ATOM 1676 C CA . ASP A 1 207 ? -16.952 16.659 26.096 1.00 57.59 207 ASP A CA 1
ATOM 1677 C C . ASP A 1 207 ? -16.738 15.414 26.964 1.00 57.59 207 ASP A C 1
ATOM 1679 O O . ASP A 1 207 ? -16.080 14.443 26.568 1.00 57.59 207 ASP A O 1
ATOM 1683 N N . ASP A 1 208 ? -17.256 15.465 28.194 1.00 58.03 208 ASP A N 1
ATOM 1684 C CA . ASP A 1 208 ? -17.070 14.435 29.226 1.00 58.03 208 ASP A CA 1
ATOM 1685 C C . ASP A 1 208 ? -17.465 13.029 28.731 1.00 58.03 208 ASP A C 1
ATOM 1687 O O . ASP A 1 208 ? -16.820 12.034 29.063 1.00 58.03 208 ASP A O 1
ATOM 1691 N N . GLN A 1 209 ? -18.445 12.935 27.824 1.00 54.12 209 GLN A N 1
ATOM 1692 C CA . GLN A 1 209 ? -18.881 11.667 27.218 1.00 54.12 209 GLN A CA 1
ATOM 1693 C C . GLN A 1 209 ? -17.866 11.087 26.219 1.00 54.12 209 GLN A C 1
ATOM 1695 O O . GLN A 1 209 ? -17.732 9.862 26.077 1.00 54.12 209 GLN A O 1
ATOM 1700 N N . GLN A 1 210 ? -17.134 11.950 25.508 1.00 52.41 210 GLN A N 1
ATOM 1701 C CA . GLN A 1 210 ? -16.086 11.531 24.579 1.00 52.41 210 GLN A CA 1
ATOM 1702 C C . GLN A 1 210 ? -14.825 11.101 25.342 1.00 52.41 210 GLN A C 1
ATOM 1704 O O . GLN A 1 210 ? -14.173 10.131 24.940 1.00 52.41 210 GLN A O 1
ATOM 1709 N N . ARG A 1 211 ? -14.539 11.746 26.483 1.00 56.22 211 ARG A N 1
ATOM 1710 C CA . ARG A 1 211 ? -13.492 11.332 27.430 1.00 56.22 211 ARG A CA 1
ATOM 1711 C C . ARG A 1 211 ? -13.758 9.946 28.010 1.00 56.22 211 ARG A C 1
ATOM 1713 O O . ARG A 1 211 ? -12.869 9.097 27.957 1.00 56.22 211 ARG A O 1
ATOM 1720 N N . GLU A 1 212 ? -14.979 9.669 28.469 1.00 53.25 212 GLU A N 1
ATOM 1721 C CA . GLU A 1 212 ? -15.344 8.329 28.942 1.00 53.25 212 GLU A CA 1
ATOM 1722 C C . GLU A 1 212 ? -15.142 7.283 27.836 1.00 53.25 212 GLU A C 1
ATOM 1724 O O . GLU A 1 212 ? -14.412 6.309 28.025 1.00 53.25 212 GLU A O 1
ATOM 1729 N N . SER A 1 213 ? -15.693 7.506 26.639 1.00 54.59 213 SER A N 1
ATOM 1730 C CA . SER A 1 213 ? -15.626 6.570 25.497 1.00 54.59 213 SER A CA 1
ATOM 1731 C C . SER A 1 213 ? -14.206 6.284 24.977 1.00 54.59 213 SER A C 1
ATOM 1733 O O . SER A 1 213 ? -13.968 5.264 24.314 1.00 54.59 213 SER A O 1
ATOM 1735 N N . ASN A 1 214 ? -13.265 7.193 25.240 1.00 62.88 214 ASN A N 1
ATOM 1736 C CA . ASN A 1 214 ? -11.863 7.059 24.858 1.00 62.88 214 ASN A CA 1
ATOM 1737 C C . ASN A 1 214 ? -10.955 6.607 26.003 1.00 62.88 214 ASN A C 1
ATOM 1739 O O . ASN A 1 214 ? -9.806 6.272 25.725 1.00 62.88 214 ASN A O 1
ATOM 1743 N N . SER A 1 215 ? -11.453 6.495 27.237 1.00 70.25 215 SER A N 1
ATOM 1744 C CA . SER A 1 215 ? -10.680 5.945 28.354 1.00 70.25 215 SER A CA 1
ATOM 1745 C C . SER A 1 215 ? -10.130 4.545 28.038 1.00 70.25 215 SER A C 1
ATOM 1747 O O . SER A 1 215 ? -10.769 3.742 27.350 1.00 70.25 215 SER A O 1
ATOM 1749 N N . ILE A 1 216 ? -8.931 4.238 28.545 1.00 76.75 216 ILE A N 1
ATOM 1750 C CA . ILE A 1 216 ? -8.307 2.912 28.406 1.00 76.75 216 ILE A CA 1
ATOM 1751 C C . ILE A 1 216 ? -9.235 1.814 28.938 1.00 76.75 216 ILE A C 1
ATOM 1753 O O . ILE A 1 216 ? -9.402 0.787 28.285 1.00 76.75 216 ILE A O 1
ATOM 1757 N N . SER A 1 217 ? -9.893 2.051 30.074 1.00 77.88 217 SER A N 1
ATOM 1758 C CA . SER A 1 217 ? -10.816 1.096 30.695 1.00 77.88 217 SER A CA 1
ATOM 1759 C C . SER A 1 217 ? -11.967 0.704 29.763 1.00 77.88 217 SER A C 1
ATOM 1761 O O . SER A 1 217 ? -12.270 -0.479 29.625 1.00 77.88 217 SER A O 1
ATOM 1763 N N . ASN A 1 218 ? -12.554 1.670 29.047 1.00 76.69 218 ASN A N 1
ATOM 1764 C CA . ASN A 1 218 ? -13.621 1.382 28.086 1.00 76.69 218 ASN A CA 1
ATOM 1765 C C . ASN A 1 218 ? -13.118 0.640 26.842 1.00 76.69 218 ASN A C 1
ATOM 1767 O O . ASN A 1 218 ? -13.851 -0.162 26.264 1.00 76.69 218 ASN A O 1
ATOM 1771 N N . GLN A 1 219 ? -11.872 0.873 26.427 1.00 75.38 219 GLN A N 1
ATOM 1772 C CA . GLN A 1 219 ? -11.265 0.134 25.320 1.00 75.38 219 GLN A CA 1
ATOM 1773 C C . GLN A 1 219 ? -10.978 -1.323 25.695 1.00 75.38 219 GLN A C 1
ATOM 1775 O O . GLN A 1 219 ? -11.297 -2.206 24.903 1.00 75.38 219 GLN A O 1
ATOM 1780 N N . LYS A 1 220 ? -10.457 -1.577 26.902 1.00 83.88 220 LYS A N 1
ATOM 1781 C CA . LYS A 1 220 ? -10.221 -2.937 27.414 1.00 83.88 220 LYS A CA 1
ATOM 1782 C C . LYS A 1 220 ? -11.508 -3.748 27.442 1.00 83.88 220 LYS A C 1
ATOM 1784 O O . LYS A 1 220 ? -11.597 -4.773 26.777 1.00 83.88 220 LYS A O 1
ATOM 1789 N N . ALA A 1 221 ? -12.545 -3.212 28.086 1.00 81.62 221 ALA A N 1
ATOM 1790 C CA . ALA A 1 221 ? -13.841 -3.877 28.187 1.00 81.62 221 ALA A CA 1
ATOM 1791 C C . ALA A 1 221 ? -14.468 -4.177 26.810 1.00 81.62 221 ALA A C 1
ATOM 1793 O O . ALA A 1 221 ? -15.130 -5.196 26.627 1.00 81.62 221 ALA A O 1
ATOM 1794 N N . MET A 1 222 ? -14.260 -3.302 25.823 1.00 80.00 222 MET A N 1
ATOM 1795 C CA . MET A 1 222 ? -14.731 -3.511 24.451 1.00 80.00 222 MET A CA 1
ATOM 1796 C C . MET A 1 222 ? -13.987 -4.640 23.739 1.00 80.00 222 MET A C 1
ATOM 1798 O O . MET A 1 222 ? -14.613 -5.458 23.065 1.00 80.00 222 MET A O 1
ATOM 1802 N N . LEU A 1 223 ? -12.658 -4.654 23.849 1.00 82.00 223 LEU A N 1
ATOM 1803 C CA . LEU A 1 223 ? -11.819 -5.659 23.207 1.00 82.00 223 LEU A CA 1
ATOM 1804 C C . LEU A 1 223 ? -12.009 -7.036 23.863 1.00 82.00 223 LEU A C 1
ATOM 1806 O O . LEU A 1 223 ? -12.089 -8.030 23.146 1.00 82.00 223 LEU A O 1
ATOM 1810 N N . GLU A 1 224 ? -12.184 -7.088 25.186 1.00 84.38 224 GLU A N 1
ATOM 1811 C CA . GLU A 1 224 ? -12.525 -8.305 25.934 1.00 84.38 224 GLU A CA 1
ATOM 1812 C C . GLU A 1 224 ? -13.903 -8.859 25.546 1.00 84.38 224 GLU A C 1
ATOM 1814 O O . GLU A 1 224 ? -14.015 -10.042 25.231 1.00 84.38 224 GLU A O 1
ATOM 1819 N N . ASP A 1 225 ? -14.951 -8.020 25.507 1.00 80.50 225 ASP A N 1
ATOM 1820 C CA . ASP A 1 225 ? -16.306 -8.440 25.100 1.00 80.50 225 ASP A CA 1
ATOM 1821 C C . ASP A 1 225 ? -16.300 -8.992 23.668 1.00 80.50 225 ASP A C 1
ATOM 1823 O O . ASP A 1 225 ? -16.946 -9.994 23.362 1.00 80.50 225 ASP A O 1
ATOM 1827 N N . PHE A 1 226 ? -15.519 -8.383 22.777 1.00 75.38 226 PHE A N 1
ATOM 1828 C CA . PHE A 1 226 ? -15.358 -8.888 21.421 1.00 75.38 226 PHE A CA 1
ATOM 1829 C C . PHE A 1 226 ? -14.603 -10.217 21.365 1.00 75.38 226 PHE A C 1
ATOM 1831 O O . PHE A 1 226 ? -15.077 -11.146 20.710 1.00 75.38 226 PHE A O 1
ATOM 1838 N N . ALA A 1 227 ? -13.470 -10.324 22.060 1.00 77.25 227 ALA A N 1
ATOM 1839 C CA . ALA A 1 227 ? -12.691 -11.554 22.135 1.00 77.25 227 ALA A CA 1
ATOM 1840 C C . ALA A 1 227 ? -13.540 -12.711 22.685 1.00 77.25 227 ALA A C 1
ATOM 1842 O O . ALA A 1 227 ? -13.595 -13.777 22.072 1.00 77.25 227 ALA A O 1
ATOM 1843 N N . ALA A 1 228 ? -14.307 -12.469 23.752 1.00 77.81 228 ALA A N 1
ATOM 1844 C CA . ALA A 1 228 ? -15.221 -13.445 24.335 1.00 77.81 228 ALA A CA 1
ATOM 1845 C C . ALA A 1 228 ? -16.312 -13.892 23.346 1.00 77.81 228 ALA A C 1
ATOM 1847 O O . ALA A 1 228 ? -16.560 -15.088 23.198 1.00 77.81 228 ALA A O 1
ATOM 1848 N N . ARG A 1 229 ? -16.932 -12.955 22.612 1.00 72.75 229 ARG A N 1
ATOM 1849 C CA . ARG A 1 229 ? -17.952 -13.275 21.593 1.00 72.75 229 ARG A CA 1
ATOM 1850 C C . ARG A 1 229 ? -17.405 -14.078 20.417 1.00 72.75 229 ARG A C 1
ATOM 1852 O O . ARG A 1 229 ? -18.146 -14.863 19.836 1.00 72.75 229 ARG A O 1
ATOM 1859 N N . GLN A 1 230 ? -16.148 -13.855 20.040 1.00 72.50 230 GLN A N 1
ATOM 1860 C CA . GLN A 1 230 ? -15.481 -14.604 18.971 1.00 72.50 230 GLN A CA 1
ATOM 1861 C C . GLN A 1 230 ? -14.871 -15.928 19.459 1.00 72.50 230 GLN A C 1
ATOM 1863 O O . GLN A 1 230 ? -14.356 -16.695 18.648 1.00 72.50 230 GLN A O 1
ATOM 1868 N N . GLY A 1 231 ? -14.929 -16.214 20.765 1.00 74.56 231 GLY A N 1
ATOM 1869 C CA . GLY A 1 231 ? -14.313 -17.400 21.359 1.00 74.56 231 GLY A CA 1
ATOM 1870 C C . GLY A 1 231 ? -12.783 -17.344 21.384 1.00 74.56 231 GLY A C 1
ATOM 1871 O O . GLY A 1 231 ? -12.137 -18.388 21.425 1.00 74.56 231 GLY A O 1
ATOM 1872 N N . PHE A 1 232 ? -12.195 -16.146 21.329 1.00 81.31 232 PHE A N 1
ATOM 1873 C CA . PHE A 1 232 ? -10.754 -15.959 21.448 1.00 81.31 232 PHE A CA 1
ATOM 1874 C C . PHE A 1 232 ? -10.319 -16.177 22.899 1.00 81.31 232 PHE A C 1
ATOM 1876 O O . PHE A 1 232 ? -10.846 -15.562 23.827 1.00 81.31 232 PHE A O 1
ATOM 1883 N N . THR A 1 233 ? -9.352 -17.068 23.093 1.00 76.69 233 THR A N 1
ATOM 1884 C CA . THR A 1 233 ? -8.813 -17.440 24.406 1.00 76.69 233 THR A CA 1
ATOM 1885 C C . THR A 1 233 ? -7.418 -16.851 24.612 1.00 76.69 233 THR A C 1
ATOM 1887 O O . THR A 1 233 ? -6.799 -16.367 23.664 1.00 76.69 233 THR A O 1
ATOM 1890 N N . ASN A 1 234 ? -6.908 -16.926 25.846 1.00 80.62 234 ASN A N 1
ATOM 1891 C CA . ASN A 1 234 ? -5.556 -16.485 26.207 1.00 80.62 234 ASN A CA 1
ATOM 1892 C C . ASN A 1 234 ? -5.297 -15.000 25.884 1.00 80.62 234 ASN A C 1
ATOM 1894 O O . ASN A 1 234 ? -4.431 -14.644 25.087 1.00 80.62 234 ASN A O 1
ATOM 1898 N N . ILE A 1 235 ? -6.133 -14.138 26.459 1.00 84.62 235 ILE A N 1
ATOM 1899 C CA . ILE A 1 235 ? -6.137 -12.696 26.213 1.00 84.62 235 ILE A CA 1
ATOM 1900 C C . ILE A 1 235 ? -4.959 -12.022 26.930 1.00 84.62 235 ILE A C 1
ATOM 1902 O O . ILE A 1 235 ? -4.782 -12.191 28.135 1.00 84.62 235 ILE A O 1
ATOM 1906 N N . VAL A 1 236 ? -4.198 -11.209 26.196 1.00 86.19 236 VAL A N 1
ATOM 1907 C CA . VAL A 1 236 ? -3.117 -10.369 26.724 1.00 86.19 236 VAL A CA 1
ATOM 1908 C C . VAL A 1 236 ? -3.345 -8.927 26.289 1.00 86.19 236 VAL A C 1
ATOM 1910 O O . VAL A 1 236 ? -3.485 -8.641 25.100 1.00 86.19 236 VAL A O 1
ATOM 1913 N N . HIS A 1 237 ? -3.362 -8.017 27.261 1.00 85.62 237 HIS A N 1
ATOM 1914 C CA . HIS A 1 237 ? -3.532 -6.587 27.023 1.00 85.62 237 HIS A CA 1
ATOM 1915 C C . HIS A 1 237 ? -2.193 -5.883 26.835 1.00 85.62 237 HIS A C 1
ATOM 1917 O O . HIS A 1 237 ? -1.281 -6.022 27.650 1.00 85.62 237 HIS A O 1
ATOM 1923 N N . PHE A 1 238 ? -2.125 -5.049 25.806 1.00 85.38 238 PHE A N 1
ATOM 1924 C CA . PHE A 1 238 ? -1.018 -4.155 25.515 1.00 85.38 238 PHE A CA 1
ATOM 1925 C C . PHE A 1 238 ? -1.549 -2.725 25.535 1.00 85.38 238 PHE A C 1
ATOM 1927 O O . PHE A 1 238 ? -2.333 -2.331 24.678 1.00 85.38 238 PHE A O 1
ATOM 1934 N N . THR A 1 239 ? -1.137 -1.939 26.525 1.00 82.56 239 THR A N 1
ATOM 1935 C CA . THR A 1 239 ? -1.708 -0.612 26.772 1.00 82.56 239 THR A CA 1
ATOM 1936 C C . THR A 1 239 ? -0.640 0.470 26.639 1.00 82.56 239 THR A C 1
ATOM 1938 O O . THR A 1 239 ? 0.403 0.387 27.280 1.00 82.56 239 THR A O 1
ATOM 1941 N N . ASP A 1 240 ? -0.933 1.518 25.869 1.00 79.00 240 ASP A N 1
ATOM 1942 C CA . ASP A 1 240 ? -0.156 2.762 25.836 1.00 79.00 240 ASP A CA 1
ATOM 1943 C C . ASP A 1 240 ? -0.995 3.931 26.379 1.00 79.00 240 ASP A C 1
ATOM 1945 O O . ASP A 1 240 ? -1.889 4.445 25.697 1.00 79.00 240 ASP A O 1
ATOM 1949 N N . ASP A 1 241 ? -0.710 4.361 27.610 1.00 74.12 241 ASP A N 1
ATOM 1950 C CA . ASP A 1 241 ? -1.399 5.479 28.265 1.00 74.12 241 ASP A CA 1
ATOM 1951 C C . ASP A 1 241 ? -0.586 6.780 28.176 1.00 74.12 241 ASP A C 1
ATOM 1953 O O . ASP A 1 241 ? 0.615 6.806 28.443 1.00 74.12 241 ASP A O 1
ATOM 1957 N N . GLY A 1 242 ? -1.241 7.876 27.791 1.00 61.56 242 GLY A N 1
ATOM 1958 C CA . GLY A 1 242 ? -0.639 9.208 27.794 1.00 61.56 242 GLY A CA 1
ATOM 1959 C C . GLY A 1 242 ? 0.527 9.401 26.818 1.00 61.56 242 GLY A C 1
ATOM 1960 O O . GLY A 1 242 ? 1.377 10.262 27.063 1.00 61.56 242 GLY A O 1
ATOM 1961 N N . ILE A 1 243 ? 0.576 8.655 25.709 1.00 60.69 243 ILE A N 1
ATOM 1962 C CA . ILE A 1 243 ? 1.617 8.794 24.680 1.00 60.69 243 ILE A CA 1
ATOM 1963 C C . ILE A 1 243 ? 1.045 9.508 23.453 1.00 60.69 243 ILE A C 1
ATOM 1965 O O . ILE A 1 243 ? 0.037 9.097 22.870 1.00 60.69 243 ILE A O 1
ATOM 1969 N N . SER A 1 244 ? 1.703 10.604 23.061 1.00 55.22 244 SER A N 1
ATOM 1970 C CA . SER A 1 244 ? 1.362 11.370 21.858 1.00 55.22 244 SER A CA 1
ATOM 1971 C C . SER A 1 244 ? 1.361 10.474 20.617 1.00 55.22 244 SER A C 1
ATOM 1973 O O . SER A 1 244 ? 2.267 9.662 20.417 1.00 55.22 244 SER A O 1
ATOM 1975 N N . GLY A 1 245 ? 0.388 10.678 19.723 1.00 50.22 245 GLY A N 1
ATOM 1976 C CA . GLY A 1 245 ? 0.354 10.019 18.414 1.00 50.22 245 GLY A CA 1
ATOM 1977 C C . GLY A 1 245 ? 1.568 10.328 17.522 1.00 50.22 245 GLY A C 1
ATOM 1978 O O . GLY A 1 245 ? 1.731 9.660 16.501 1.00 50.22 245 GLY A O 1
ATOM 1979 N N . THR A 1 246 ? 2.402 11.304 17.906 1.00 47.94 246 THR A N 1
ATOM 1980 C CA . THR A 1 246 ? 3.650 11.698 17.233 1.00 47.94 246 THR A CA 1
ATOM 1981 C C . THR A 1 246 ? 4.906 11.008 17.774 1.00 47.94 246 THR A C 1
ATOM 1983 O O . THR A 1 246 ? 5.959 11.152 17.161 1.00 47.94 246 THR A O 1
ATOM 1986 N N . CYS A 1 247 ? 4.821 10.267 18.887 1.00 51.44 247 CYS A N 1
ATOM 1987 C CA . CYS A 1 247 ? 5.966 9.551 19.451 1.00 51.44 247 CYS A CA 1
ATOM 1988 C C . CYS A 1 247 ? 6.009 8.099 18.950 1.00 51.44 247 CYS A C 1
ATOM 1990 O O . CYS A 1 247 ? 4.986 7.399 18.937 1.00 51.44 247 CYS A O 1
ATOM 1992 N N . PHE A 1 248 ? 7.199 7.674 18.524 1.00 51.66 248 PHE A N 1
ATOM 1993 C CA . PHE A 1 248 ? 7.450 6.371 17.899 1.00 51.66 248 PHE A CA 1
ATOM 1994 C C . PHE A 1 248 ? 7.804 5.272 18.911 1.00 51.66 248 PHE A C 1
ATOM 1996 O O . PHE A 1 248 ? 7.598 4.096 18.615 1.00 51.66 248 PHE A O 1
ATOM 2003 N N . ASP A 1 249 ? 8.244 5.648 20.114 1.00 59.44 249 ASP A N 1
ATOM 2004 C CA . ASP A 1 249 ? 8.544 4.717 21.203 1.00 59.44 249 ASP A CA 1
ATOM 2005 C C . ASP A 1 249 ? 7.302 4.488 22.058 1.00 59.44 249 ASP A C 1
ATOM 2007 O O . ASP A 1 249 ? 7.017 5.189 23.030 1.00 59.44 249 ASP A O 1
ATOM 2011 N N . ARG A 1 250 ? 6.520 3.504 21.624 1.00 72.06 250 ARG A N 1
ATOM 2012 C CA . ARG A 1 250 ? 5.292 3.061 22.277 1.00 72.06 250 ARG A CA 1
ATOM 2013 C C . ARG A 1 250 ? 5.560 1.721 22.958 1.00 72.06 250 ARG A C 1
ATOM 2015 O O . ARG A 1 250 ? 5.610 0.709 22.259 1.00 72.06 250 ARG A O 1
ATOM 2022 N N . PRO A 1 251 ? 5.802 1.687 24.276 1.00 76.88 251 PRO A N 1
ATOM 2023 C CA . PRO A 1 251 ? 6.230 0.478 24.968 1.00 76.88 251 PRO A CA 1
ATOM 2024 C C . PRO A 1 251 ? 5.201 -0.655 24.861 1.00 76.88 251 PRO A C 1
ATOM 2026 O O . PRO A 1 251 ? 5.599 -1.798 24.647 1.00 76.88 251 PRO A O 1
ATOM 2029 N N . GLY A 1 252 ? 3.899 -0.353 24.926 1.00 79.38 252 GLY A N 1
ATOM 2030 C CA . GLY A 1 252 ? 2.835 -1.343 24.760 1.00 79.38 252 GLY A CA 1
ATOM 2031 C C . GLY A 1 252 ? 2.808 -1.919 23.346 1.00 79.38 252 GLY A C 1
ATOM 2032 O O . GLY A 1 252 ? 2.791 -3.136 23.168 1.00 79.38 252 GLY A O 1
ATOM 2033 N N . PHE A 1 253 ? 2.885 -1.055 22.332 1.00 75.62 253 PHE A N 1
ATOM 2034 C CA . PHE A 1 253 ? 2.945 -1.485 20.934 1.00 75.62 253 PHE A CA 1
ATOM 2035 C C . PHE A 1 253 ? 4.211 -2.293 20.609 1.00 75.62 253 PHE A C 1
ATOM 2037 O O . PHE A 1 253 ? 4.126 -3.323 19.949 1.00 75.62 253 PHE A O 1
ATOM 2044 N N . LEU A 1 254 ? 5.387 -1.868 21.077 1.00 77.69 254 LEU A N 1
ATOM 2045 C CA . LEU A 1 254 ? 6.649 -2.579 20.841 1.00 77.69 254 LEU A CA 1
ATOM 2046 C C . LEU A 1 254 ? 6.658 -3.959 21.509 1.00 77.69 254 LEU A C 1
ATOM 2048 O O . LEU A 1 254 ? 7.095 -4.931 20.896 1.00 77.69 254 LEU A O 1
ATOM 2052 N N . ALA A 1 255 ? 6.139 -4.062 22.736 1.00 80.44 255 ALA A N 1
ATOM 2053 C CA . ALA A 1 255 ? 5.986 -5.343 23.419 1.00 80.44 255 ALA A CA 1
ATOM 2054 C C . ALA A 1 255 ? 5.046 -6.282 22.648 1.00 80.44 255 ALA A C 1
ATOM 2056 O O . ALA A 1 255 ? 5.370 -7.450 22.456 1.00 80.44 255 ALA A O 1
ATOM 2057 N N . MET A 1 256 ? 3.927 -5.757 22.141 1.00 82.56 256 MET A N 1
ATOM 2058 C CA . MET A 1 256 ? 2.998 -6.512 21.301 1.00 82.56 256 MET A CA 1
ATOM 2059 C C . MET A 1 256 ? 3.674 -7.019 20.025 1.00 82.56 256 MET A C 1
ATOM 2061 O O . MET A 1 256 ? 3.572 -8.197 19.694 1.00 82.56 256 MET A O 1
ATOM 2065 N N . MET A 1 257 ? 4.390 -6.142 19.320 1.00 77.25 257 MET A N 1
ATOM 2066 C CA . MET A 1 257 ? 5.086 -6.486 18.081 1.00 77.25 257 MET A CA 1
ATOM 2067 C C . MET A 1 257 ? 6.145 -7.566 18.295 1.00 77.25 257 MET A C 1
ATOM 2069 O O . MET A 1 257 ? 6.238 -8.485 17.490 1.00 77.25 257 MET A O 1
ATOM 2073 N N . LYS A 1 258 ? 6.871 -7.527 19.415 1.00 76.69 258 LYS A N 1
ATOM 2074 C CA . LYS A 1 258 ? 7.834 -8.573 19.778 1.00 76.69 258 LYS A CA 1
ATOM 2075 C C . LYS A 1 258 ? 7.176 -9.953 19.912 1.00 76.69 258 LYS A C 1
ATOM 2077 O O . LYS A 1 258 ? 7.746 -10.947 19.471 1.00 76.69 258 LYS A O 1
ATOM 2082 N N . GLU A 1 259 ? 5.975 -10.026 20.488 1.00 74.19 259 GLU A N 1
ATOM 2083 C CA . GLU A 1 259 ? 5.217 -11.283 20.598 1.00 74.19 259 GLU A CA 1
ATOM 2084 C C . GLU A 1 259 ? 4.666 -11.756 19.244 1.00 74.19 259 GLU A C 1
ATOM 2086 O O . GLU A 1 259 ? 4.592 -12.961 18.978 1.00 74.19 259 GLU A O 1
ATOM 2091 N N . VAL A 1 260 ? 4.299 -10.815 18.370 1.00 73.56 260 VAL A N 1
ATOM 2092 C CA . VAL A 1 260 ? 3.901 -11.107 16.986 1.00 73.56 260 VAL A CA 1
ATOM 2093 C C . VAL A 1 260 ? 5.083 -11.684 16.200 1.00 73.56 260 VAL A C 1
ATOM 2095 O O . VAL A 1 260 ? 4.946 -12.752 15.607 1.00 73.56 260 VAL A O 1
ATOM 2098 N N . GLU A 1 261 ? 6.252 -11.042 16.255 1.00 68.25 261 GLU A N 1
ATOM 2099 C CA . GLU A 1 261 ? 7.493 -11.489 15.601 1.00 68.25 261 GLU A CA 1
ATOM 2100 C C . GLU A 1 261 ? 7.971 -12.851 16.128 1.00 68.25 261 GLU A C 1
ATOM 2102 O O . GLU A 1 261 ? 8.468 -13.682 15.367 1.00 68.25 261 GLU A O 1
ATOM 2107 N N . ALA A 1 262 ? 7.766 -13.122 17.421 1.00 70.56 262 ALA A N 1
ATOM 2108 C CA . ALA A 1 262 ? 8.040 -14.423 18.027 1.00 70.56 262 ALA A CA 1
ATOM 2109 C C . ALA A 1 262 ? 7.048 -15.527 17.594 1.00 70.56 262 ALA A C 1
ATOM 2111 O O . ALA A 1 262 ? 7.277 -16.704 17.877 1.00 70.56 262 ALA A O 1
ATOM 2112 N N . GLY A 1 263 ? 5.953 -15.181 16.903 1.00 71.81 263 GLY A N 1
ATOM 2113 C CA . GLY A 1 263 ? 4.914 -16.119 16.467 1.00 71.81 263 GLY A CA 1
ATOM 2114 C C . GLY A 1 263 ? 3.984 -16.598 17.590 1.00 71.81 263 GLY A C 1
ATOM 2115 O O . GLY A 1 263 ? 3.297 -17.619 17.427 1.00 71.81 263 GLY A O 1
ATOM 2116 N N . ASN A 1 264 ? 3.968 -15.874 18.715 1.00 79.19 264 ASN A N 1
ATOM 2117 C CA . ASN A 1 264 ? 3.189 -16.195 19.911 1.00 79.19 264 ASN A CA 1
ATOM 2118 C C . ASN A 1 264 ? 1.753 -15.671 19.835 1.00 79.19 264 ASN A C 1
ATOM 2120 O O . ASN A 1 264 ? 0.875 -16.220 20.497 1.00 79.19 264 ASN A O 1
ATOM 2124 N N . VAL A 1 265 ? 1.499 -14.641 19.025 1.00 78.44 265 VAL A N 1
ATOM 2125 C CA . VAL A 1 265 ? 0.166 -14.051 18.838 1.00 78.44 265 VAL A CA 1
ATOM 2126 C C . VAL A 1 265 ? -0.601 -14.804 17.752 1.00 78.44 265 VAL A C 1
ATOM 2128 O O . VAL A 1 265 ? -0.088 -14.993 16.650 1.00 78.44 265 VAL A O 1
ATOM 2131 N N . GLU A 1 266 ? -1.834 -15.216 18.050 1.00 78.81 266 GLU A N 1
ATOM 2132 C CA . GLU A 1 266 ? -2.773 -15.801 17.079 1.00 78.81 266 GLU A CA 1
ATOM 2133 C C . GLU A 1 266 ? -3.782 -14.775 16.546 1.00 78.81 266 GLU A C 1
ATOM 2135 O O . GLU A 1 266 ? -4.042 -14.728 15.341 1.00 78.81 266 GLU A O 1
ATOM 2140 N N . TYR A 1 267 ? -4.325 -13.936 17.429 1.00 77.31 267 TYR A N 1
ATOM 2141 C CA . TYR A 1 267 ? -5.281 -12.886 17.077 1.00 77.31 267 TYR A CA 1
ATOM 2142 C C . TYR A 1 267 ? -4.798 -11.547 17.617 1.00 77.31 267 TYR A C 1
ATOM 2144 O O . TYR A 1 267 ? -4.472 -11.444 18.796 1.00 77.31 267 TYR A O 1
ATOM 2152 N N . LEU A 1 268 ? -4.808 -10.513 16.777 1.00 82.25 268 LEU A N 1
ATOM 2153 C CA . LEU A 1 268 ? -4.622 -9.128 17.197 1.00 82.25 268 LEU A CA 1
ATOM 2154 C C . LEU A 1 268 ? -5.938 -8.359 17.028 1.00 82.25 268 LEU A C 1
ATOM 2156 O O . LEU A 1 268 ? -6.475 -8.277 15.919 1.00 82.25 268 LEU A O 1
ATOM 2160 N N . CYS A 1 269 ? -6.439 -7.779 18.121 1.00 79.56 269 CYS A N 1
ATOM 2161 C CA . CYS A 1 269 ? -7.649 -6.959 18.130 1.00 79.56 269 CYS A CA 1
ATOM 2162 C C . CYS A 1 269 ? -7.331 -5.506 18.489 1.00 79.56 269 CYS A C 1
ATOM 2164 O O . CYS A 1 269 ? -6.711 -5.210 19.513 1.00 79.56 269 CYS A O 1
ATOM 2166 N N . ILE A 1 270 ? -7.827 -4.590 17.658 1.00 79.25 270 ILE A N 1
ATOM 2167 C CA . ILE A 1 270 ? -7.687 -3.143 17.834 1.00 79.25 270 ILE A CA 1
ATOM 2168 C C . ILE A 1 270 ? -9.002 -2.427 17.520 1.00 79.25 270 ILE A C 1
ATOM 2170 O O . ILE A 1 270 ? -9.787 -2.864 16.675 1.00 79.25 270 ILE A O 1
ATOM 2174 N N . LYS A 1 271 ? -9.226 -1.283 18.181 1.00 69.62 271 LYS A N 1
ATOM 2175 C CA . LYS A 1 271 ? -10.411 -0.432 17.957 1.00 69.62 271 LYS A CA 1
ATOM 2176 C C . LYS A 1 271 ? -10.374 0.299 16.608 1.00 69.62 271 LYS A C 1
ATOM 2178 O O . LYS A 1 271 ? -11.413 0.464 15.986 1.00 69.62 271 LYS A O 1
ATOM 2183 N N . ASP A 1 272 ? -9.205 0.772 16.176 1.00 63.84 272 ASP A N 1
ATOM 2184 C CA . ASP A 1 272 ? -9.025 1.496 14.910 1.00 63.84 272 ASP A CA 1
ATOM 2185 C C . ASP A 1 272 ? -7.554 1.422 14.461 1.00 63.84 272 ASP A C 1
ATOM 2187 O O . ASP A 1 272 ? -6.652 1.451 15.298 1.00 63.84 272 ASP A O 1
ATOM 2191 N N . MET A 1 273 ? -7.307 1.362 13.150 1.00 54.88 273 MET A N 1
ATOM 2192 C CA . MET A 1 273 ? -5.970 1.341 12.538 1.00 54.88 273 MET A CA 1
ATOM 2193 C C . MET A 1 273 ? -5.164 2.610 12.841 1.00 54.88 273 MET A C 1
ATOM 2195 O O . MET A 1 273 ? -3.937 2.556 12.903 1.00 54.88 273 MET A O 1
ATOM 2199 N N . SER A 1 274 ? -5.827 3.730 13.159 1.00 53.84 274 SER A N 1
ATOM 2200 C CA . SER A 1 274 ? -5.169 4.932 13.700 1.00 53.84 274 SER A CA 1
ATOM 2201 C C . SER A 1 274 ? -4.341 4.662 14.972 1.00 53.84 274 SER A C 1
ATOM 2203 O O . SER A 1 274 ? -3.483 5.467 15.351 1.00 53.84 274 SER A O 1
ATOM 2205 N N . ARG A 1 275 ? -4.549 3.512 15.631 1.00 55.28 275 ARG A N 1
ATOM 2206 C CA . ARG A 1 275 ? -3.789 3.057 16.803 1.00 55.28 275 ARG A CA 1
ATOM 2207 C C . ARG A 1 275 ? -2.457 2.413 16.446 1.00 55.28 275 ARG A C 1
ATOM 2209 O O . ARG A 1 275 ? -1.521 2.577 17.219 1.00 55.28 275 ARG A O 1
ATOM 2216 N N . MET A 1 276 ? -2.332 1.807 15.266 1.00 52.91 276 MET A N 1
ATOM 2217 C CA . MET A 1 276 ? -1.066 1.244 14.776 1.00 52.91 276 MET A CA 1
ATOM 2218 C C . MET A 1 276 ? -0.073 2.328 14.316 1.00 52.91 276 MET A C 1
ATOM 2220 O O . MET A 1 276 ? 1.111 2.061 14.163 1.00 52.91 276 MET A O 1
ATOM 2224 N N . GLY A 1 277 ? -0.522 3.584 14.205 1.00 44.88 277 GLY A N 1
ATOM 2225 C CA . GLY A 1 277 ? 0.312 4.730 13.840 1.00 44.88 277 GLY A CA 1
ATOM 2226 C C . GLY A 1 277 ? 0.181 5.116 12.367 1.00 44.88 277 GLY A C 1
ATOM 2227 O O . GLY A 1 277 ? -0.254 4.335 11.531 1.00 44.88 277 GLY A O 1
ATOM 2228 N N . ARG A 1 278 ? 0.542 6.367 12.051 1.00 43.41 278 ARG A N 1
ATOM 2229 C CA . ARG A 1 278 ? 0.550 6.913 10.678 1.00 43.41 278 ARG A CA 1
ATOM 2230 C C . ARG A 1 278 ? 1.720 6.399 9.824 1.00 43.41 278 ARG A C 1
ATOM 2232 O O . ARG A 1 278 ? 1.805 6.767 8.655 1.00 43.41 278 ARG A O 1
ATOM 2239 N N . ASP A 1 279 ? 2.573 5.547 10.390 1.00 42.19 279 ASP A N 1
ATOM 2240 C CA . ASP A 1 279 ? 3.626 4.828 9.679 1.00 42.19 279 ASP A CA 1
ATOM 2241 C C . ASP A 1 279 ? 3.145 3.428 9.296 1.00 42.19 279 ASP A C 1
ATOM 2243 O O . ASP A 1 279 ? 3.466 2.414 9.914 1.00 42.19 279 ASP A O 1
ATOM 2247 N N . TYR A 1 280 ? 2.400 3.392 8.193 1.00 41.75 280 TYR A N 1
ATOM 2248 C CA . TYR A 1 280 ? 2.045 2.179 7.452 1.00 41.75 280 TYR A CA 1
ATOM 2249 C C . TYR A 1 280 ? 3.276 1.321 7.068 1.00 41.75 280 TYR A C 1
ATOM 2251 O O . TYR A 1 280 ? 3.131 0.146 6.741 1.00 41.75 280 TYR A O 1
ATOM 2259 N N . LEU A 1 281 ? 4.486 1.889 7.170 1.00 40.28 281 LEU A N 1
ATOM 2260 C CA . LEU A 1 281 ? 5.777 1.285 6.845 1.00 40.28 281 LEU A CA 1
ATOM 2261 C C . LEU A 1 281 ? 6.152 0.075 7.719 1.00 40.28 281 LEU A C 1
ATOM 2263 O O . LEU A 1 281 ? 6.648 -0.913 7.183 1.00 40.28 281 LEU A O 1
ATOM 2267 N N . LYS A 1 282 ? 5.888 0.121 9.035 1.00 40.12 282 LYS A N 1
ATOM 2268 C CA . LYS A 1 282 ? 6.224 -0.987 9.958 1.00 40.12 282 LYS A CA 1
ATOM 2269 C C . LYS A 1 282 ? 5.138 -2.061 10.045 1.00 40.12 282 LYS A C 1
ATOM 2271 O O . LYS A 1 282 ? 5.434 -3.207 10.348 1.00 40.12 282 LYS A O 1
ATOM 2276 N N . VAL A 1 283 ? 3.885 -1.714 9.749 1.00 42.94 283 VAL A N 1
ATOM 2277 C CA . VAL A 1 283 ? 2.760 -2.669 9.783 1.00 42.94 283 VAL A CA 1
ATOM 2278 C C . VAL A 1 283 ? 2.820 -3.659 8.615 1.00 42.94 283 VAL A C 1
ATOM 2280 O O . VAL A 1 283 ? 2.374 -4.791 8.749 1.00 42.94 283 VAL A O 1
ATOM 2283 N N . GLY A 1 284 ? 3.431 -3.265 7.492 1.00 39.78 284 GLY A N 1
ATOM 2284 C CA . GLY A 1 284 ? 3.679 -4.149 6.347 1.00 39.78 284 GLY A CA 1
ATOM 2285 C C . GLY A 1 284 ? 4.804 -5.179 6.538 1.00 39.78 284 GLY A C 1
ATOM 2286 O O . GLY A 1 284 ? 5.147 -5.844 5.565 1.00 39.78 284 GLY A O 1
ATOM 2287 N N . GLN A 1 285 ? 5.395 -5.276 7.737 1.00 37.38 285 GLN A N 1
ATOM 2288 C CA . GLN A 1 285 ? 6.444 -6.249 8.095 1.00 37.38 285 GLN A CA 1
ATOM 2289 C C . GLN A 1 285 ? 5.926 -7.448 8.909 1.00 37.38 285 GLN A C 1
ATOM 2291 O O . GLN A 1 285 ? 6.729 -8.302 9.280 1.00 37.38 285 GLN A O 1
ATOM 2296 N N . ILE A 1 286 ? 4.616 -7.512 9.183 1.00 35.12 286 ILE A N 1
ATOM 2297 C CA . ILE A 1 286 ? 3.950 -8.615 9.903 1.00 35.12 286 ILE A CA 1
ATOM 2298 C C . ILE A 1 286 ? 3.422 -9.662 8.922 1.00 35.12 286 ILE A C 1
ATOM 2300 O O . ILE A 1 286 ? 2.756 -9.255 7.942 1.00 35.12 286 ILE A O 1
#

Sequence (286 aa):
MLQRGAPKLEKDGKPMKDKHGKVIYEPYRIKVLNTINFKKSMHYNPFAYIHSEKDILKLVTTLIANTKGEGKAGDDFWVKAETLLYCALIGYIHYEAPVEEQNFSTLIEFINAMEVREDDEEFKNPVDLMF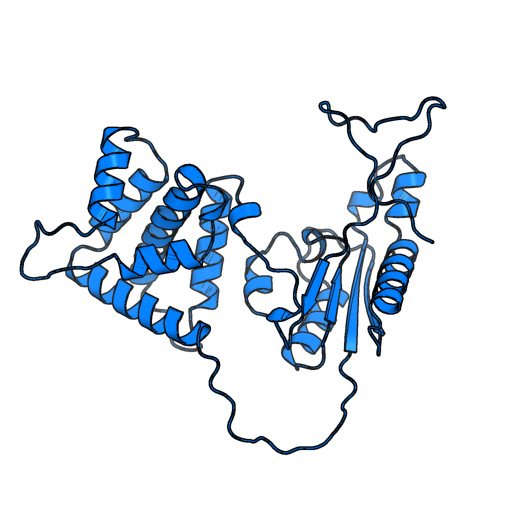DALESEKPNHFAVRQYKKYKLAAGVVCSKRLLNQAVGKSLRTHNLKPKKGAQVMRKNEKITALYERLSRDDFGKDDDQQRESNSISNQKAMLEDFAARQGFTNIVHFTDDGISGTCFDRPGFLAMMKEVEAGNVEYLCIKDMSRMGRDYLKVGQI

Mean predicted aligned error: 16.48 Å

pLDDT: mean 71.75, std 17.33, range [30.2, 97.06]

Secondary structure (DSSP, 8-state):
-----SBPBPTTSPBPB-TTSPBPBPPP--EEEESS-GGGSPPP-GGGG--SHHHHHHHHHHHHHHH--SS----HHHHHHHHHHHHHHHHHHHHHS-GGG-SHHHHHHHHHH----SS-TT---HHHHHHHHHHHH-TT-HHHHHHHHHHHHHHHHHHHHHHHHHHHHHHHHH-----S----------EEEEEEE--GGGGG---HHHHHHHSHHHHHHHHHHHHHHHT--SEEEEEE-S--TT-S--HHHHHHHHHHHTT-EEEEEES-GGGT-S-HHHHTT-

Nearest PDB structures (foldseek):
  4bqq-assembly1_B  TM=6.591E-01  e=2.079E-01  Lomovskayavirus C31
  1f9e-assembly1_A  TM=4.367E-01  e=8.402E+00  Homo sapiens
  7f67-assembly1_C  TM=1.339E-01  e=2.644E+00  Homo sapiens